Protein AF-A0A8H6YYX6-F1 (afdb_monomer_lite)

Organism: NCBI:txid2733690

pLDDT: mean 78.99, std 16.33, range [34.44, 96.62]

Radius of gyration: 26.63 Å; chains: 1; bounding box: 61×53×88 Å

InterPro domains:
  IPR014851 BCS1, N-terminal [PF08740] (13-145)
  IPR014851 BCS1, N-terminal [PF08740] (163-304)

Secondary structure (DSSP, 8-state):
-PPP----SS-TT-EEEEEEBTBHHHHHHHHHHHHTTTTTT-S-EEEEEE-GGGS--------S----PPEEEEEES-TTSPEEEEETTEEEEEEE-------S-------------EEEEEESSS-THHHHHHHHHHHHHHHHS-PPPP--S-GGG-TT---EEEEEETTSHHHHHHHHHHTSTTTSTT-S-EEEEEEEE---TTS--EEEEEEEEPTT--EEEEEE-TTT--EEEEEEEEEPPEEPTTS-EE--EEEEEES-S-HHHHHHHHHHHHHHHHHTS---EEEEEEPTTSSEEEEEEE-

Foldseek 3Di:
DDDDDDDDPPDLQKDKDKAFPLDVLQVLLVVVCVVVVLLVPFPAWDWDFDFPVPDDDDPDPDDDDDDRGGDTDTGGRDLPDWRWDDDPRWIKTKGWAPLDPPPPDDPPPDPPDRRGTMIMMMIRGNDPVVVVVSSVVSVVCVQPDPDDDDPDPDPPPRPPLFKDKDKDWPVDPLVVLLQLVCQPCQFQVPWPDWDWDWDFDPPDDPDPTDIDIGTGHDAQDWGWGWDQQPVPRGTWIKIWHWHFADQDPVRDRHGIMIMIITSGPDVSSVVSSSVVSVVSVVVPDDDWDWDFDADPVRDRDDTDIDD

Structure (mmCIF, N/CA/C/O backbone):
data_AF-A0A8H6YYX6-F1
#
_entry.id   AF-A0A8H6YYX6-F1
#
loop_
_atom_site.group_PDB
_atom_site.id
_atom_site.type_symbol
_atom_site.label_atom_id
_atom_site.label_alt_id
_atom_site.label_comp_id
_atom_site.label_asym_id
_atom_site.label_entity_id
_atom_site.label_seq_id
_atom_site.pdbx_PDB_ins_code
_atom_site.Cartn_x
_atom_site.Cartn_y
_atom_site.Cartn_z
_atom_site.occupancy
_atom_site.B_iso_or_equiv
_atom_site.auth_seq_id
_atom_site.auth_comp_id
_atom_site.auth_asym_id
_atom_site.auth_atom_id
_atom_site.pdbx_PDB_model_num
ATOM 1 N N . MET A 1 1 ? -3.756 -14.291 12.996 1.00 34.44 1 MET A N 1
ATOM 2 C CA . MET A 1 1 ? -2.823 -14.182 14.134 1.00 34.44 1 MET A CA 1
ATOM 3 C C . MET A 1 1 ? -3.621 -13.554 15.270 1.00 34.44 1 MET A C 1
ATOM 5 O O . MET A 1 1 ? -4.206 -12.503 15.055 1.00 34.44 1 MET A O 1
ATOM 9 N N . PHE A 1 2 ? -3.843 -14.286 16.363 1.00 40.69 2 PHE A N 1
ATOM 10 C CA . PHE A 1 2 ? -4.841 -13.956 17.390 1.00 40.69 2 PHE A CA 1
ATOM 11 C C . PHE A 1 2 ? -4.186 -13.190 18.549 1.00 40.69 2 PHE A C 1
ATOM 13 O O . PHE A 1 2 ? -3.174 -13.648 19.069 1.00 40.69 2 PHE A O 1
ATOM 20 N N . GLY A 1 3 ? -4.757 -12.042 18.932 1.00 39.47 3 GLY A N 1
ATOM 21 C CA . GLY A 1 3 ? -4.282 -11.209 20.043 1.00 39.47 3 GLY A CA 1
ATOM 22 C C . GLY A 1 3 ? -4.327 -11.917 21.403 1.00 39.47 3 GLY A C 1
ATOM 23 O O . GLY A 1 3 ? -5.111 -12.844 21.610 1.00 39.47 3 GLY A O 1
ATOM 24 N N . CYS A 1 4 ? -3.459 -11.474 22.313 1.00 43.09 4 CYS A N 1
ATOM 25 C CA . CYS A 1 4 ? -3.392 -11.904 23.709 1.00 43.09 4 CYS A CA 1
ATOM 26 C C . CYS A 1 4 ? -4.520 -11.225 24.509 1.00 43.09 4 CYS A C 1
ATOM 28 O O . CYS A 1 4 ? -4.643 -10.004 24.461 1.00 43.09 4 CYS A O 1
ATOM 30 N N . TRP A 1 5 ? -5.356 -11.992 25.219 1.00 53.12 5 TRP A N 1
ATOM 31 C CA . TRP A 1 5 ? -6.499 -11.458 25.977 1.00 53.12 5 TRP A CA 1
ATOM 32 C C . TRP A 1 5 ? -6.209 -11.531 27.479 1.00 53.12 5 TRP A C 1
ATOM 34 O O . TRP A 1 5 ? -6.028 -12.620 28.021 1.00 53.12 5 TRP A O 1
ATOM 44 N N . THR A 1 6 ? -6.180 -10.386 28.162 1.00 49.16 6 THR A N 1
ATOM 45 C CA . THR A 1 6 ? -6.054 -10.309 29.624 1.00 49.16 6 THR A CA 1
ATOM 46 C C . THR A 1 6 ? -7.442 -10.277 30.268 1.00 49.16 6 THR A C 1
ATOM 48 O O . THR A 1 6 ? -8.255 -9.384 30.027 1.00 49.16 6 THR A O 1
ATOM 51 N N . GLN A 1 7 ? -7.742 -11.287 31.084 1.00 44.06 7 GLN A N 1
ATOM 52 C CA . GLN A 1 7 ? -9.026 -11.437 31.766 1.00 44.06 7 GLN A CA 1
ATOM 53 C C . GLN A 1 7 ? -8.939 -10.802 33.163 1.00 44.06 7 GLN A C 1
ATOM 55 O O . GLN A 1 7 ? -8.570 -11.464 34.124 1.00 44.06 7 GLN A O 1
ATOM 60 N N . ASN A 1 8 ? -9.241 -9.503 33.268 1.00 50.97 8 ASN A N 1
ATOM 61 C CA . ASN A 1 8 ? -9.440 -8.827 34.557 1.00 50.97 8 ASN A CA 1
ATOM 62 C C . ASN A 1 8 ? -10.929 -8.853 34.945 1.00 50.97 8 ASN A C 1
ATOM 64 O O . ASN A 1 8 ? -11.807 -8.510 34.151 1.00 50.97 8 ASN A O 1
ATOM 68 N N . ASP A 1 9 ? -11.191 -9.252 36.184 1.00 58.28 9 ASP A N 1
ATOM 69 C CA . ASP A 1 9 ? -12.434 -9.848 36.689 1.00 58.28 9 ASP A CA 1
ATOM 70 C C . ASP A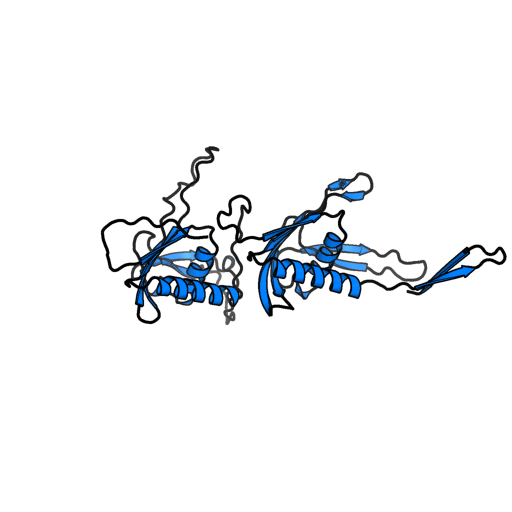 1 9 ? -13.590 -8.857 36.994 1.00 58.28 9 ASP A C 1
ATOM 72 O O . ASP A 1 9 ? -14.247 -8.957 38.027 1.00 58.28 9 ASP A O 1
ATOM 76 N N . GLN A 1 10 ? -13.857 -7.852 36.140 1.00 53.78 10 GLN A N 1
ATOM 77 C CA . GLN A 1 10 ? -14.859 -6.802 36.455 1.00 53.78 10 GLN A CA 1
ATOM 78 C C . GLN A 1 10 ? -15.930 -6.446 35.405 1.00 53.78 10 GLN A C 1
ATOM 80 O O . GLN A 1 10 ? -16.671 -5.487 35.607 1.00 53.78 10 GLN A O 1
ATOM 85 N N . SER A 1 11 ? -16.156 -7.234 34.350 1.00 55.97 11 SER A N 1
ATOM 86 C CA . SER A 1 11 ? -17.436 -7.135 33.617 1.00 55.97 11 SER A CA 1
ATOM 87 C C . SER A 1 11 ? -17.728 -8.367 32.761 1.00 55.97 11 SER A C 1
ATOM 89 O O . SER A 1 11 ? -17.356 -8.441 31.595 1.00 55.97 11 SER A O 1
ATOM 91 N N . SER A 1 12 ? -18.497 -9.320 33.297 1.00 69.31 12 SER A N 1
ATOM 92 C CA . SER A 1 12 ? -18.932 -10.554 32.606 1.00 69.31 12 SER A CA 1
ATOM 93 C C . SER A 1 12 ? -19.812 -10.344 31.352 1.00 69.31 12 SER A C 1
ATOM 95 O O . SER A 1 12 ? -20.313 -11.304 30.763 1.00 69.31 12 SER A O 1
ATOM 97 N N . TRP A 1 13 ? -20.006 -9.093 30.925 1.00 85.00 13 TRP A N 1
ATOM 98 C CA . TRP A 1 13 ? -20.872 -8.676 29.818 1.00 85.00 13 TRP A CA 1
ATOM 99 C C . TRP A 1 13 ? -20.176 -7.759 28.809 1.00 85.00 13 TRP A C 1
ATOM 101 O O . TRP A 1 13 ? -20.849 -7.168 27.965 1.00 85.00 13 TRP A O 1
ATOM 111 N N . GLN A 1 14 ? -18.856 -7.606 28.909 1.00 91.12 14 GLN A N 1
ATOM 112 C CA . GLN A 1 14 ? -18.088 -6.738 28.028 1.00 91.12 14 GLN A CA 1
ATOM 113 C C . GLN A 1 14 ? -16.997 -7.535 27.325 1.00 91.12 14 GLN A C 1
ATOM 115 O O . GLN A 1 14 ? -16.187 -8.197 27.971 1.00 91.12 14 GLN A O 1
ATOM 120 N N . VAL A 1 15 ? -16.937 -7.424 26.000 1.00 90.75 15 VAL A N 1
ATOM 121 C CA . VAL A 1 15 ? -15.793 -7.910 25.223 1.00 90.75 15 VAL A CA 1
ATOM 122 C C . VAL A 1 15 ? -14.911 -6.713 24.897 1.00 90.75 15 VAL A C 1
ATOM 124 O O . VAL A 1 15 ? -15.400 -5.708 24.379 1.00 90.75 15 VAL A O 1
ATOM 127 N N . LYS A 1 16 ? -13.623 -6.803 25.227 1.00 93.12 16 LYS A N 1
ATOM 128 C CA . LYS A 1 16 ? -12.626 -5.759 24.963 1.00 93.12 16 LYS A CA 1
ATOM 129 C C . LYS A 1 16 ? -11.651 -6.250 23.910 1.00 93.12 16 LYS A C 1
ATOM 131 O O . LYS A 1 16 ? -11.194 -7.374 24.049 1.00 93.12 16 LYS A O 1
ATOM 136 N N . ALA A 1 17 ? -11.318 -5.421 22.929 1.00 92.44 17 ALA A N 1
ATOM 137 C CA . ALA A 1 17 ? -10.252 -5.635 21.959 1.00 92.44 17 ALA A CA 1
ATOM 138 C C . ALA A 1 17 ? -9.258 -4.479 22.018 1.00 92.44 17 ALA A C 1
ATOM 140 O O . ALA A 1 17 ? -9.652 -3.317 22.105 1.00 92.44 17 ALA A O 1
ATOM 141 N N . GLU A 1 18 ? -7.976 -4.811 21.963 1.00 92.94 18 GLU A N 1
ATOM 142 C CA . GLU A 1 18 ? -6.883 -3.852 21.922 1.00 92.94 18 GLU A CA 1
ATOM 143 C C . GLU A 1 18 ? -6.244 -3.880 20.534 1.00 92.94 18 GLU A C 1
ATOM 145 O O . GLU A 1 18 ? -5.903 -4.943 20.015 1.00 92.94 18 GLU A O 1
ATOM 150 N N . PHE A 1 19 ? -6.108 -2.705 19.929 1.00 91.06 19 PHE A N 1
ATOM 151 C CA . PHE A 1 19 ? -5.461 -2.508 18.643 1.00 91.06 19 PHE A CA 1
ATOM 152 C C . PHE A 1 19 ? -4.196 -1.682 18.881 1.00 91.06 19 PHE A C 1
ATOM 154 O O . PHE A 1 19 ? -4.300 -0.478 19.131 1.00 91.06 19 PHE A O 1
ATOM 161 N N . PRO A 1 20 ? -3.002 -2.285 18.853 1.00 86.69 20 PRO A N 1
ATOM 162 C CA . PRO A 1 20 ? -1.770 -1.538 19.050 1.00 86.69 20 PRO A CA 1
ATOM 163 C C . PRO A 1 20 ? -1.542 -0.558 17.890 1.00 86.69 20 PRO A C 1
ATOM 165 O O . PRO A 1 20 ? -1.790 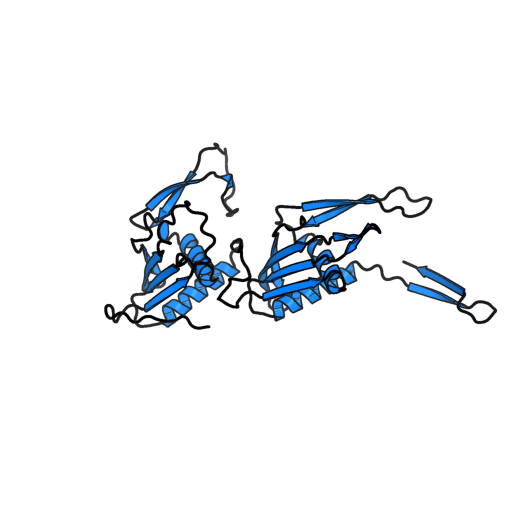-0.876 16.723 1.00 86.69 20 PRO A O 1
ATOM 168 N N . MET A 1 21 ? -1.062 0.654 18.188 1.00 82.00 21 MET A N 1
ATOM 169 C CA . MET A 1 21 ? -0.658 1.598 17.143 1.00 82.00 21 MET A CA 1
ATOM 170 C C . MET A 1 21 ? 0.487 1.006 16.323 1.00 82.00 21 MET A C 1
ATOM 172 O O . MET A 1 21 ? 1.536 0.665 16.858 1.00 82.00 21 MET A O 1
ATOM 176 N N . GLY A 1 22 ? 0.269 0.920 15.012 1.00 73.56 22 GLY A N 1
ATOM 177 C CA . GLY A 1 22 ? 1.179 0.270 14.068 1.00 73.56 22 GLY A CA 1
ATOM 178 C C . GLY A 1 22 ? 0.546 -0.933 13.372 1.00 73.56 22 GLY A C 1
ATOM 179 O O . GLY A 1 22 ? 0.974 -1.261 12.273 1.00 73.56 22 GLY A O 1
ATOM 180 N N . ASP A 1 23 ? -0.499 -1.527 13.957 1.00 80.88 23 ASP A N 1
ATOM 181 C CA . ASP A 1 23 ? -1.315 -2.555 13.304 1.00 80.88 23 ASP A CA 1
ATOM 182 C C . ASP A 1 23 ? -2.288 -1.922 12.289 1.00 80.88 23 ASP A C 1
ATOM 184 O O . ASP A 1 23 ? -2.869 -0.862 12.541 1.00 80.88 23 ASP A O 1
ATOM 188 N N . PHE A 1 24 ? -2.536 -2.588 11.160 1.00 83.25 24 PHE A N 1
ATOM 189 C CA . PHE A 1 24 ? -3.556 -2.170 10.194 1.00 83.25 24 PHE A CA 1
ATOM 190 C C . PHE A 1 24 ? -4.949 -2.093 10.793 1.00 83.25 24 PHE A C 1
ATOM 192 O O . PHE A 1 24 ? -5.717 -1.203 10.430 1.00 83.25 24 PHE A O 1
ATOM 199 N N . ALA A 1 25 ? -5.278 -2.983 11.729 1.00 88.44 25 ALA A N 1
ATOM 200 C CA . ALA A 1 25 ? -6.577 -2.948 12.384 1.00 88.44 25 ALA A CA 1
ATOM 201 C C . ALA A 1 25 ? -6.790 -1.628 13.146 1.00 88.44 25 ALA A C 1
ATOM 203 O O . ALA A 1 25 ? -7.899 -1.092 13.139 1.00 88.44 25 ALA A O 1
ATOM 204 N N . TYR A 1 26 ? -5.729 -1.048 13.723 1.00 90.38 26 TYR A N 1
ATOM 205 C CA . TYR A 1 26 ? -5.791 0.281 14.335 1.00 90.38 26 TYR A CA 1
ATOM 206 C C . TYR A 1 26 ? -6.156 1.349 13.293 1.00 90.38 26 TYR A C 1
ATOM 208 O O . TYR A 1 26 ? -7.017 2.191 13.547 1.00 90.38 26 TYR A O 1
ATOM 216 N N . ASP A 1 27 ? -5.552 1.305 12.104 1.00 86.31 27 ASP A N 1
ATOM 217 C CA . ASP A 1 27 ? -5.813 2.262 11.021 1.00 86.31 27 ASP A CA 1
ATOM 218 C C . ASP A 1 27 ? -7.237 2.145 10.477 1.00 86.31 27 ASP A C 1
ATOM 220 O O . ASP A 1 27 ? -7.921 3.162 10.332 1.00 86.31 27 ASP A O 1
ATOM 224 N N . TRP A 1 28 ? -7.702 0.918 10.231 1.00 91.75 28 TRP A N 1
ATOM 225 C CA . TRP A 1 28 ? -9.059 0.649 9.755 1.00 91.75 28 TRP A CA 1
ATOM 226 C C . TRP A 1 28 ? -10.093 1.190 10.736 1.00 91.75 28 TRP A C 1
ATOM 228 O O . TRP A 1 28 ? -10.990 1.937 10.347 1.00 91.75 28 TRP A O 1
ATOM 238 N N . VAL A 1 29 ? -9.936 0.856 12.020 1.00 93.19 29 VAL A N 1
ATOM 239 C CA . VAL A 1 29 ? -10.874 1.259 13.068 1.00 93.19 29 VAL A CA 1
ATOM 240 C C . VAL A 1 29 ? -10.858 2.774 13.258 1.00 93.19 29 VAL A C 1
ATOM 242 O O . VAL A 1 29 ? -11.924 3.384 13.271 1.00 93.19 29 VAL A O 1
ATOM 245 N N . VAL A 1 30 ? -9.686 3.413 13.349 1.00 90.38 30 VAL A N 1
ATOM 246 C CA . VAL A 1 30 ? -9.598 4.877 13.493 1.00 90.38 30 VAL A CA 1
ATOM 247 C C . VAL A 1 30 ? -10.280 5.585 12.326 1.00 90.38 30 VAL A C 1
ATOM 249 O O . VAL A 1 30 ? -11.097 6.476 12.557 1.00 90.38 30 VAL A O 1
ATOM 252 N N . HIS A 1 31 ? -10.002 5.162 11.092 1.00 89.19 31 HIS A N 1
ATOM 253 C CA . HIS A 1 31 ? -10.583 5.789 9.910 1.00 89.19 31 HIS A CA 1
ATOM 254 C C . HIS A 1 31 ? -12.104 5.592 9.829 1.00 89.19 31 HIS A C 1
ATOM 256 O O . HIS A 1 31 ? -12.845 6.517 9.488 1.00 89.19 31 HIS A O 1
ATOM 262 N N . TYR A 1 32 ? -12.585 4.406 10.205 1.00 93.62 32 TYR A N 1
ATOM 263 C CA . TYR A 1 32 ? -14.012 4.118 10.299 1.00 93.62 32 TYR A CA 1
ATOM 264 C C . TYR A 1 32 ? -14.700 5.015 11.341 1.00 93.62 32 TYR A C 1
ATOM 266 O O . TYR A 1 32 ? -15.719 5.636 11.056 1.00 93.62 32 TYR A O 1
ATOM 274 N N . LEU A 1 33 ? -14.113 5.178 12.527 1.00 91.75 33 LEU A N 1
ATOM 275 C CA . LEU A 1 33 ? -14.667 6.030 13.588 1.00 91.75 33 LEU A CA 1
ATOM 276 C C . LEU A 1 33 ? -14.673 7.518 13.228 1.00 91.75 33 LEU A C 1
ATOM 278 O O . LEU A 1 33 ? -15.600 8.238 13.601 1.00 91.75 33 LEU A O 1
ATOM 282 N N . GLU A 1 34 ? -13.649 7.983 12.508 1.00 88.12 34 GLU A N 1
ATOM 283 C CA . GLU A 1 34 ? -13.600 9.341 11.958 1.00 88.12 34 GLU A CA 1
ATOM 284 C C . GLU A 1 34 ? -14.742 9.578 10.967 1.00 88.12 34 GLU A C 1
ATOM 286 O O . GLU A 1 34 ? -15.404 10.616 11.032 1.00 88.12 34 GLU A O 1
ATOM 291 N N . HIS A 1 35 ? -15.020 8.605 10.094 1.00 89.62 35 HIS A N 1
ATOM 292 C CA . HIS A 1 35 ? -16.135 8.683 9.153 1.00 89.62 35 HIS A CA 1
ATOM 293 C C . HIS A 1 35 ? -17.492 8.757 9.864 1.00 89.62 35 HIS A C 1
ATOM 295 O O . HIS A 1 35 ? -18.311 9.614 9.532 1.00 89.62 35 HIS A O 1
ATOM 301 N N . TYR A 1 36 ? -17.695 7.926 10.890 1.00 88.62 36 TYR A N 1
ATOM 302 C CA . TYR A 1 36 ? -18.897 7.953 11.730 1.00 88.62 36 TYR A CA 1
ATOM 303 C C . TYR A 1 36 ? -18.951 9.149 12.684 1.00 88.62 36 TYR A C 1
ATOM 305 O O . TYR A 1 36 ? -19.917 9.282 13.430 1.00 88.62 36 TYR A O 1
ATOM 313 N N . ARG A 1 37 ? -17.939 10.029 12.668 1.00 87.00 37 ARG A N 1
ATOM 314 C CA . ARG A 1 37 ? -17.855 11.214 13.531 1.00 87.00 37 ARG A CA 1
ATOM 315 C C . ARG A 1 37 ? -18.044 10.879 15.012 1.00 87.00 37 ARG A C 1
ATOM 317 O O . ARG A 1 37 ? -18.525 11.714 15.771 1.00 87.00 37 ARG A O 1
ATOM 324 N N . VAL A 1 38 ? -17.603 9.694 15.440 1.00 86.06 38 VAL A N 1
ATOM 325 C CA . VAL A 1 38 ? -17.747 9.223 16.831 1.00 86.06 38 VAL A CA 1
ATOM 326 C C . VAL A 1 38 ? -17.115 10.207 17.819 1.00 86.06 38 VAL A C 1
ATOM 328 O O . VAL A 1 38 ? -17.613 10.420 18.920 1.00 86.06 38 VAL A O 1
ATOM 331 N N . TRP A 1 39 ? -16.041 10.873 17.398 1.00 80.25 39 TRP A N 1
ATOM 332 C CA . TRP A 1 39 ? -15.364 11.891 18.196 1.00 80.25 39 TRP A CA 1
ATOM 333 C C . TRP A 1 39 ? -16.168 13.189 18.339 1.00 80.25 39 TRP A C 1
ATOM 335 O O . TRP A 1 39 ? -16.030 13.870 19.352 1.00 80.25 39 TRP A O 1
ATOM 345 N N . ASN A 1 40 ? -17.037 13.518 17.381 1.00 76.88 40 ASN A N 1
ATOM 346 C CA . ASN A 1 40 ? -17.844 14.740 17.423 1.00 76.88 40 ASN A CA 1
ATOM 347 C C . ASN A 1 40 ? -18.987 14.641 18.438 1.00 76.88 40 ASN A C 1
ATOM 349 O O . ASN A 1 40 ? -19.419 15.659 18.965 1.00 76.88 40 ASN A O 1
ATOM 353 N N . GLU A 1 41 ? -19.469 13.428 18.714 1.00 71.19 41 GLU A N 1
ATOM 354 C CA . GLU A 1 41 ? -20.499 13.176 19.729 1.00 71.19 41 GLU A CA 1
ATOM 355 C C . GLU A 1 41 ? -19.904 12.998 21.136 1.00 71.19 41 GLU A C 1
ATOM 357 O O . GLU A 1 41 ? -20.633 12.854 22.122 1.00 71.19 41 GLU A O 1
ATOM 362 N N . SER A 1 42 ? -18.572 13.033 21.261 1.00 72.06 42 SER A N 1
ATOM 363 C CA . SER A 1 42 ? -17.920 12.955 22.562 1.00 72.06 42 SER A CA 1
ATOM 364 C C . SER A 1 42 ? -18.213 14.217 23.382 1.00 72.06 42 SER A C 1
ATOM 366 O O . SER A 1 42 ? -18.066 15.348 22.922 1.00 72.06 42 SER A O 1
ATOM 368 N N . ARG A 1 43 ? -18.613 14.033 24.647 1.00 75.12 43 ARG A N 1
ATOM 369 C CA . ARG A 1 43 ? -18.894 15.150 25.573 1.00 75.12 43 ARG A CA 1
ATOM 370 C C . ARG A 1 43 ? -17.646 15.947 25.958 1.00 75.12 43 ARG A C 1
ATOM 372 O O . ARG A 1 43 ? -17.753 16.980 26.609 1.00 75.12 43 ARG A O 1
ATOM 379 N N . SER A 1 44 ? -16.469 15.452 25.590 1.00 75.31 44 SER A N 1
ATOM 380 C CA . SER A 1 44 ? -15.179 16.035 25.916 1.00 75.31 44 SER A CA 1
ATOM 381 C C . SER A 1 44 ? -14.331 16.124 24.648 1.00 75.31 44 SER A C 1
ATOM 383 O O . SER A 1 44 ? -13.814 15.111 24.174 1.00 75.31 44 SER A O 1
ATOM 385 N N . PHE A 1 45 ? -14.137 17.338 24.135 1.00 74.75 45 PHE A N 1
ATOM 386 C CA . PHE A 1 45 ? -13.276 17.617 22.986 1.00 74.75 45 PHE A CA 1
ATOM 387 C C . PHE A 1 45 ? -12.129 18.575 23.349 1.00 74.75 45 PHE A C 1
ATOM 389 O O . PHE A 1 45 ? -12.282 19.483 24.165 1.00 74.75 45 PHE A O 1
ATOM 396 N N . LYS A 1 46 ? -10.963 18.365 22.738 1.00 77.19 46 LYS A N 1
ATOM 397 C CA . LYS A 1 46 ? -9.838 19.296 22.705 1.00 77.19 46 LYS A CA 1
ATOM 398 C C . LYS A 1 46 ? -9.900 20.002 21.363 1.00 77.19 46 LYS A C 1
ATOM 400 O O . LYS A 1 46 ? -9.884 19.361 20.317 1.00 77.19 46 LYS A O 1
ATOM 405 N N . VAL A 1 47 ? -9.955 21.325 21.390 1.00 72.94 47 VAL A N 1
ATOM 406 C CA . VAL A 1 47 ? -9.867 22.122 20.168 1.00 72.94 47 VAL A CA 1
ATOM 407 C C . VAL A 1 47 ? -8.390 22.295 19.827 1.00 72.94 47 VAL A C 1
ATOM 409 O O . VAL A 1 47 ? -7.629 22.843 20.624 1.00 72.94 47 VAL A O 1
ATOM 412 N N . VAL A 1 48 ? -7.974 21.799 18.663 1.00 77.56 48 VAL A N 1
ATOM 413 C CA . VAL A 1 48 ? -6.624 21.979 18.119 1.00 77.56 48 VAL A CA 1
ATOM 414 C C . VAL A 1 48 ? -6.727 22.793 16.837 1.00 77.56 48 VAL A C 1
ATOM 416 O O . VAL A 1 48 ? -7.454 22.437 15.916 1.00 77.56 48 VAL A O 1
ATOM 419 N N . ALA A 1 49 ? -5.990 23.893 16.763 1.00 69.38 49 ALA A N 1
ATOM 420 C CA . ALA A 1 49 ? -5.833 24.658 15.536 1.00 69.38 49 ALA A CA 1
ATOM 421 C C . ALA A 1 49 ? -4.803 23.949 14.638 1.00 69.38 49 ALA A C 1
ATOM 423 O O . ALA A 1 49 ? -3.662 23.758 15.060 1.00 69.38 49 ALA A O 1
ATOM 424 N N . ARG A 1 50 ? -5.184 23.534 13.419 1.00 65.94 50 ARG A N 1
ATOM 425 C CA . ARG A 1 50 ? -4.223 23.040 12.412 1.00 65.94 50 ARG A CA 1
ATOM 426 C C . ARG A 1 50 ? -4.230 23.936 11.179 1.00 65.94 50 ARG A C 1
ATOM 428 O O . ARG A 1 50 ? -5.288 24.386 10.737 1.00 65.94 50 ARG A O 1
ATOM 435 N N . ASN A 1 51 ? -3.048 24.135 10.600 1.00 59.31 51 ASN A N 1
ATOM 436 C CA . ASN A 1 51 ? -2.902 24.820 9.318 1.00 59.31 51 ASN A CA 1
ATOM 437 C C . ASN A 1 51 ? -3.594 24.006 8.219 1.00 59.31 51 ASN A C 1
ATOM 439 O O . ASN A 1 51 ? -3.445 22.780 8.151 1.00 59.31 51 ASN A O 1
ATOM 443 N N . ALA A 1 52 ? -4.350 24.690 7.358 1.00 55.47 52 ALA A N 1
ATOM 444 C CA . ALA A 1 52 ? -5.172 24.071 6.318 1.00 55.47 52 ALA A CA 1
ATOM 445 C C . ALA A 1 52 ? -4.360 23.210 5.325 1.00 55.47 52 ALA A C 1
ATOM 447 O O . ALA A 1 52 ? -4.906 22.278 4.736 1.00 55.47 52 ALA A O 1
ATOM 448 N N . GLU A 1 53 ? -3.059 23.476 5.185 1.00 53.50 53 GLU A N 1
ATOM 449 C CA . GLU A 1 53 ? -2.143 22.777 4.274 1.00 53.50 53 GLU A CA 1
ATOM 450 C C . GLU A 1 53 ? -1.748 21.362 4.732 1.00 53.50 53 GLU A C 1
ATOM 452 O O . GLU A 1 53 ? -1.349 20.538 3.917 1.00 53.50 53 GLU A O 1
ATOM 457 N N . SER A 1 54 ? -1.896 21.031 6.021 1.00 49.59 54 SER A N 1
ATOM 458 C CA . SER A 1 54 ? -1.480 19.726 6.569 1.00 49.59 54 SER A CA 1
ATOM 459 C C . SER A 1 54 ? -2.566 18.641 6.469 1.00 49.59 54 SER A C 1
ATOM 461 O O . SER A 1 54 ? -2.371 17.497 6.890 1.00 49.59 54 SER A O 1
ATOM 463 N N . ARG A 1 55 ? -3.744 18.964 5.921 1.00 50.06 55 ARG A N 1
ATOM 464 C CA . ARG A 1 55 ? -4.843 17.999 5.825 1.00 50.06 55 ARG A CA 1
ATOM 465 C C . ARG A 1 55 ? -4.615 17.055 4.631 1.00 50.06 55 ARG A C 1
ATOM 467 O O . ARG A 1 55 ? -4.407 17.544 3.522 1.00 50.06 55 ARG A O 1
ATOM 474 N N . PRO A 1 56 ? -4.708 15.719 4.798 1.00 46.88 56 PRO A N 1
ATOM 475 C CA . PRO A 1 56 ? -4.808 14.827 3.648 1.00 46.88 56 PRO A CA 1
ATOM 476 C C . PRO A 1 56 ? -6.031 15.243 2.813 1.00 46.88 56 PRO A C 1
ATOM 478 O O . PRO A 1 56 ? -7.039 15.650 3.404 1.00 46.88 56 PRO A O 1
ATOM 481 N N . PRO A 1 57 ? -5.966 15.182 1.471 1.00 46.06 57 PRO A N 1
ATOM 482 C CA . PRO A 1 57 ? -7.016 15.688 0.595 1.00 46.06 57 PRO A CA 1
ATOM 483 C C . PRO A 1 57 ? -8.296 14.857 0.760 1.00 46.06 57 PRO A C 1
ATOM 485 O O . PRO A 1 57 ? -8.545 13.900 0.037 1.00 46.06 57 PRO A O 1
ATOM 488 N N . GLN A 1 58 ? -9.124 15.205 1.745 1.00 49.16 58 GLN A N 1
ATOM 489 C CA . GLN A 1 58 ? -10.507 14.759 1.813 1.00 49.16 58 GLN A CA 1
ATOM 490 C C . GLN A 1 58 ? -11.302 15.606 0.826 1.00 49.16 58 GLN A C 1
ATOM 492 O O . GLN A 1 58 ? -11.279 16.835 0.879 1.00 49.16 58 GLN A O 1
ATOM 497 N N . SER A 1 59 ? -11.985 14.922 -0.083 1.00 41.25 59 SER A N 1
ATOM 498 C CA . SER A 1 59 ? -12.820 15.431 -1.166 1.00 41.25 59 SER A CA 1
ATOM 499 C C . SER A 1 59 ? -13.971 16.322 -0.677 1.00 41.25 59 SER A C 1
ATOM 501 O O . SER A 1 59 ? -15.133 15.923 -0.676 1.00 41.25 59 SER A O 1
ATOM 503 N N . LEU A 1 60 ? -13.663 17.550 -0.271 1.00 47.19 60 LEU A N 1
ATOM 504 C CA . LEU A 1 60 ? -14.631 18.627 -0.113 1.00 47.19 60 LEU A CA 1
ATOM 505 C C . LEU A 1 60 ? -14.285 19.705 -1.136 1.00 47.19 60 LEU A C 1
ATOM 507 O O . LEU A 1 60 ? -13.203 20.290 -1.108 1.00 47.19 60 LEU A O 1
ATOM 511 N N . LYS A 1 61 ? -15.207 19.917 -2.082 1.00 47.28 61 LYS A N 1
ATOM 512 C CA . LYS A 1 61 ? -15.135 20.979 -3.089 1.00 47.28 61 LYS A CA 1
ATOM 513 C C . LYS A 1 61 ? -14.868 22.306 -2.372 1.00 47.28 61 LYS A C 1
ATOM 515 O O . LYS A 1 61 ? -15.718 22.766 -1.613 1.00 47.28 61 LYS A O 1
ATOM 520 N N . LYS A 1 62 ? -13.697 22.907 -2.610 1.00 45.28 62 LYS A N 1
ATOM 521 C CA . LYS A 1 62 ? -13.387 24.280 -2.193 1.00 45.28 62 LYS A CA 1
ATOM 522 C C . LYS A 1 62 ? -14.370 25.218 -2.897 1.00 45.28 62 LYS A C 1
ATOM 524 O O . LYS A 1 62 ? -14.195 25.527 -4.071 1.00 45.28 62 LYS A O 1
ATOM 529 N N . VAL A 1 63 ? -15.413 25.641 -2.192 1.00 45.00 63 VAL A N 1
ATOM 530 C CA . VAL A 1 63 ? -16.282 26.744 -2.606 1.00 45.00 63 VAL A CA 1
ATOM 531 C C . VAL A 1 63 ? -15.851 27.969 -1.804 1.00 45.00 63 VAL A C 1
ATOM 533 O O . VAL A 1 63 ? -16.114 28.031 -0.612 1.00 45.00 63 VAL A O 1
ATOM 536 N N . GLY A 1 64 ? -15.178 28.907 -2.477 1.00 48.12 64 GLY A N 1
ATOM 537 C CA . GLY A 1 64 ? -15.054 30.315 -2.076 1.00 48.12 64 GLY A CA 1
ATOM 538 C C . GLY A 1 64 ? -14.058 30.662 -0.959 1.00 48.12 64 GLY A C 1
ATOM 539 O O . GLY A 1 64 ? -14.256 30.297 0.190 1.00 48.12 64 GLY A O 1
ATOM 540 N N . GLY A 1 65 ? -13.037 31.457 -1.307 1.00 53.62 65 GLY A N 1
ATOM 541 C CA . GLY A 1 65 ? -12.331 32.381 -0.402 1.00 53.62 65 GLY A CA 1
ATOM 542 C C . GLY A 1 65 ? -11.561 31.759 0.766 1.00 53.62 65 GLY A C 1
ATOM 543 O O . GLY A 1 65 ? -12.010 31.828 1.904 1.00 53.62 65 GLY A O 1
ATOM 544 N N . ALA A 1 66 ? -10.375 31.200 0.505 1.00 49.06 66 ALA A N 1
ATOM 545 C CA . ALA A 1 66 ? -9.473 30.745 1.562 1.00 49.06 66 ALA A CA 1
ATOM 546 C C . ALA A 1 66 ? -8.868 31.949 2.303 1.00 49.06 66 ALA A C 1
ATOM 548 O O . ALA A 1 66 ? -7.904 32.553 1.840 1.00 49.06 66 ALA A O 1
ATOM 549 N N . THR A 1 67 ? -9.445 32.305 3.447 1.00 55.44 67 THR A N 1
ATOM 550 C CA . THR A 1 67 ? -8.723 33.043 4.481 1.00 55.44 67 THR A CA 1
ATOM 551 C C . THR A 1 67 ? -7.754 32.074 5.157 1.00 55.44 67 THR A C 1
ATOM 553 O O . THR A 1 67 ? -8.129 30.957 5.512 1.00 55.44 67 THR A O 1
ATOM 556 N N . ASP A 1 68 ? -6.494 32.482 5.294 1.00 60.19 68 ASP A N 1
ATOM 557 C CA . ASP A 1 68 ? -5.363 31.677 5.786 1.00 60.19 68 ASP A CA 1
ATOM 558 C C . ASP A 1 68 ? -5.406 31.461 7.314 1.00 60.19 68 ASP A C 1
ATOM 560 O O . ASP A 1 68 ? -4.405 31.492 8.027 1.00 60.19 68 ASP A O 1
ATOM 564 N N . HIS A 1 69 ? -6.614 31.330 7.860 1.00 64.75 69 HIS A N 1
ATOM 565 C CA . HIS A 1 69 ? -6.833 31.163 9.284 1.00 64.75 69 HIS A CA 1
ATOM 566 C C . HIS A 1 69 ? -6.845 29.674 9.634 1.00 64.75 69 HIS A C 1
ATOM 568 O O . HIS A 1 69 ? -7.487 28.876 8.941 1.00 64.75 69 HIS A O 1
ATOM 574 N N . PRO A 1 70 ? -6.162 29.271 10.719 1.00 66.50 70 PRO A N 1
ATOM 575 C CA . PRO A 1 70 ? -6.192 27.891 11.164 1.00 66.50 70 PRO A CA 1
ATOM 576 C C . PRO A 1 70 ? -7.630 27.494 11.510 1.00 66.50 70 PRO A C 1
ATOM 578 O O . PRO A 1 70 ? -8.327 28.178 12.261 1.00 66.50 70 PRO A O 1
ATOM 581 N N . ILE A 1 71 ? -8.079 26.374 10.949 1.00 68.50 71 ILE A N 1
ATOM 582 C CA . ILE A 1 71 ? -9.428 25.862 11.187 1.00 68.50 71 ILE A CA 1
ATOM 583 C C . ILE A 1 71 ? -9.398 25.099 12.519 1.00 68.50 71 ILE A C 1
ATOM 585 O O . ILE A 1 71 ? -8.530 24.235 12.695 1.00 68.50 71 ILE A O 1
ATOM 589 N N . PRO A 1 72 ? -10.315 25.378 13.463 1.00 67.06 72 PRO A N 1
ATOM 590 C CA . PRO A 1 72 ? -10.414 24.597 14.686 1.00 67.06 72 PRO A CA 1
ATOM 591 C C . PRO A 1 72 ? -10.820 23.159 14.345 1.00 67.06 72 PRO A C 1
ATOM 593 O O . PRO A 1 72 ? -11.857 22.911 13.728 1.00 67.06 72 PRO A O 1
ATOM 596 N N . ILE A 1 73 ? -9.990 22.203 14.751 1.00 66.81 73 ILE A N 1
ATOM 597 C CA . ILE A 1 73 ? -10.267 20.772 14.671 1.00 66.81 73 ILE A CA 1
ATOM 598 C C . ILE A 1 73 ? -10.614 20.293 16.075 1.00 66.81 73 ILE A C 1
ATOM 600 O O . ILE A 1 73 ? -9.841 20.454 17.018 1.00 66.81 73 ILE A O 1
ATOM 604 N N . TYR A 1 74 ? -11.796 19.708 16.205 1.00 66.12 74 TYR A N 1
ATOM 605 C CA . TYR A 1 74 ? -12.257 19.098 17.442 1.00 66.12 74 TYR A CA 1
ATOM 606 C C . TYR A 1 74 ? -11.698 17.676 17.512 1.00 66.12 74 TYR A C 1
ATOM 608 O O . TYR A 1 74 ? -12.125 16.787 16.779 1.00 66.12 74 TYR A O 1
ATOM 616 N N . GLU A 1 75 ? -10.694 17.478 18.358 1.00 68.12 75 GLU A N 1
ATOM 617 C CA . GLU A 1 75 ? -10.133 16.170 18.690 1.00 68.12 75 GLU A CA 1
ATOM 618 C C . GLU A 1 75 ? -10.730 15.689 20.024 1.00 68.12 75 GLU A C 1
ATOM 620 O O . GLU A 1 75 ? -11.277 16.481 20.786 1.00 68.12 75 GLU A O 1
ATOM 625 N N . ALA A 1 76 ? -10.647 14.399 20.353 1.00 64.69 76 ALA A N 1
ATOM 626 C CA . ALA A 1 76 ? -11.106 13.913 21.659 1.00 64.69 76 ALA A CA 1
ATOM 627 C C . ALA A 1 76 ? -10.276 14.548 22.795 1.00 64.69 76 ALA A C 1
ATOM 629 O O . ALA A 1 76 ? -9.047 14.563 22.718 1.00 64.69 76 ALA A O 1
ATOM 630 N N . ALA A 1 77 ? -10.931 15.071 23.843 1.00 54.44 77 ALA A N 1
ATOM 631 C CA . ALA A 1 77 ? -10.280 15.900 24.871 1.00 54.44 77 ALA A CA 1
ATOM 632 C C . ALA A 1 77 ? -9.141 15.208 25.612 1.00 54.44 77 ALA A C 1
ATOM 634 O O . ALA A 1 77 ? -8.218 15.866 26.094 1.00 54.44 77 ALA A O 1
ATOM 635 N N . THR A 1 78 ? -9.238 13.895 25.786 1.00 61.72 78 THR A N 1
ATOM 636 C CA . THR A 1 78 ? -8.310 13.166 26.638 1.00 61.72 78 THR A CA 1
ATOM 637 C C . THR A 1 78 ? -8.371 11.685 26.313 1.00 61.72 78 THR A C 1
ATOM 639 O O . THR A 1 78 ? -9.444 11.107 26.176 1.00 61.72 78 THR A O 1
ATOM 642 N N . ALA A 1 79 ? -7.201 11.060 26.247 1.00 63.28 79 ALA A N 1
ATOM 643 C CA . ALA A 1 79 ? -7.036 9.615 26.128 1.00 63.28 79 ALA A CA 1
ATOM 644 C C . ALA A 1 79 ? -7.732 8.826 27.265 1.00 63.28 79 ALA A C 1
ATOM 646 O O . ALA A 1 79 ? -8.123 7.675 27.095 1.00 63.28 79 ALA A O 1
ATOM 647 N N . GLN A 1 80 ? -7.941 9.464 28.420 1.00 66.75 80 GLN A N 1
ATOM 648 C CA . GLN A 1 80 ? -8.481 8.821 29.617 1.00 66.75 80 GLN A CA 1
ATOM 649 C C . GLN A 1 80 ? -10.005 8.647 29.609 1.00 66.75 80 GLN A C 1
ATOM 651 O O . GLN A 1 80 ? -10.501 7.760 30.301 1.00 66.75 80 GLN A O 1
ATOM 656 N N . THR A 1 81 ? -10.752 9.444 28.839 1.00 79.62 81 THR A N 1
ATOM 657 C CA . THR A 1 81 ? -12.219 9.372 28.856 1.00 79.62 81 THR A CA 1
ATOM 658 C C . THR A 1 81 ? -12.710 8.499 27.701 1.00 79.62 81 THR A C 1
ATOM 660 O O . THR A 1 81 ? -12.589 8.907 26.541 1.00 79.62 81 THR A O 1
ATOM 663 N N . PRO A 1 82 ? -13.269 7.304 27.969 1.00 85.56 82 PRO A N 1
ATOM 664 C CA . PRO A 1 82 ? -13.798 6.464 26.908 1.00 85.56 82 PRO A CA 1
ATOM 665 C C . PRO A 1 82 ? -14.984 7.161 26.232 1.00 85.56 82 PRO A C 1
ATOM 667 O O . PRO A 1 82 ? -15.917 7.615 26.894 1.00 85.56 82 PRO A O 1
ATOM 670 N N . SER A 1 83 ? -14.959 7.246 24.905 1.00 89.19 83 SER A N 1
ATOM 671 C CA . SER A 1 83 ? -16.079 7.768 24.120 1.00 89.19 83 SER A CA 1
ATOM 672 C C . SER A 1 83 ? -17.088 6.651 23.878 1.00 89.19 83 SER A C 1
ATOM 674 O O . SER A 1 83 ? -16.716 5.571 23.427 1.00 89.19 83 SER A O 1
ATOM 676 N N . LEU A 1 84 ? -18.354 6.899 24.205 1.00 92.44 84 LEU A N 1
ATOM 677 C CA . LEU A 1 84 ? -19.461 5.969 23.992 1.00 92.44 84 LEU A CA 1
ATOM 678 C C . LEU A 1 84 ? -20.136 6.264 22.656 1.00 92.44 84 LEU A C 1
ATOM 680 O O . LEU A 1 84 ? -20.426 7.421 22.369 1.00 92.44 84 LEU A O 1
ATOM 684 N N . PHE A 1 85 ? -20.429 5.230 21.876 1.00 93.69 85 PHE A N 1
ATOM 685 C CA . PHE A 1 85 ? -21.205 5.350 20.646 1.00 93.69 85 PHE A CA 1
ATOM 686 C C . PHE A 1 85 ? -22.061 4.107 20.407 1.00 93.69 85 PHE A C 1
ATOM 688 O O . PHE A 1 85 ? -21.840 3.049 21.001 1.00 93.69 85 PHE A O 1
ATOM 695 N N . HIS A 1 86 ? -23.062 4.249 19.543 1.00 94.69 86 HIS A N 1
ATOM 696 C CA . HIS A 1 86 ? -24.003 3.186 19.219 1.00 94.69 86 HIS A CA 1
ATOM 697 C C . HIS A 1 86 ? -23.764 2.676 17.793 1.00 94.69 86 HIS A C 1
ATOM 699 O O . HIS A 1 86 ? -23.822 3.444 16.834 1.00 94.69 86 HIS A O 1
ATOM 705 N N . TRP A 1 87 ? -23.514 1.376 17.635 1.00 96.00 87 TRP A N 1
ATOM 706 C CA . TRP A 1 87 ? -23.250 0.743 16.342 1.00 96.00 87 TRP A CA 1
ATOM 707 C C . TRP A 1 87 ? -24.103 -0.513 16.173 1.00 96.00 87 TRP A C 1
ATOM 709 O O . TRP A 1 87 ? -24.017 -1.445 16.969 1.00 96.00 87 TRP A O 1
ATOM 719 N N . ARG A 1 88 ? -24.955 -0.530 15.137 1.00 96.00 88 ARG A N 1
ATOM 720 C CA . ARG A 1 88 ? -25.848 -1.656 14.783 1.00 96.00 88 ARG A CA 1
ATOM 721 C C . ARG A 1 88 ? -26.643 -2.254 15.962 1.00 96.00 88 ARG A C 1
ATOM 723 O O . ARG A 1 88 ? -26.837 -3.462 16.026 1.00 96.00 88 ARG A O 1
ATOM 730 N N . GLY A 1 89 ? -27.117 -1.419 16.889 1.00 96.19 89 GLY A N 1
ATOM 731 C CA . GLY A 1 89 ? -27.888 -1.882 18.054 1.00 96.19 89 GLY A CA 1
ATOM 732 C C . GLY A 1 89 ? -27.050 -2.204 19.295 1.00 96.19 89 GLY A C 1
ATOM 733 O O . GLY A 1 89 ? -27.608 -2.625 20.305 1.00 96.19 89 GLY A O 1
ATOM 734 N N . TYR A 1 90 ? -25.728 -2.020 19.238 1.00 96.62 90 TYR A N 1
ATOM 735 C CA . TYR A 1 90 ? -24.821 -2.277 20.350 1.00 96.62 90 TYR A CA 1
ATOM 736 C C . TYR A 1 90 ? -24.169 -0.991 20.836 1.00 96.62 90 TYR A C 1
ATOM 738 O O . TYR A 1 90 ? -23.704 -0.167 20.046 1.00 96.62 90 TYR A O 1
ATOM 746 N N . TRP A 1 91 ? -24.085 -0.850 22.155 1.00 95.81 91 TRP A N 1
ATOM 747 C CA . TRP A 1 91 ? -23.258 0.174 22.774 1.00 95.81 91 TRP A CA 1
ATOM 748 C C . TRP A 1 91 ? -21.798 -0.260 22.749 1.00 95.81 91 TRP A C 1
ATOM 750 O O . TRP A 1 91 ? -21.459 -1.390 23.122 1.00 95.81 91 TRP A O 1
ATOM 760 N N . MET A 1 92 ? -20.941 0.654 22.313 1.00 96.06 92 MET A N 1
ATOM 761 C CA . MET A 1 92 ? -19.499 0.482 22.266 1.00 96.06 92 MET A CA 1
ATOM 762 C C . MET A 1 92 ? -18.825 1.647 22.977 1.00 96.06 92 MET A C 1
ATOM 764 O O . MET A 1 92 ? -19.293 2.781 22.907 1.00 96.06 92 MET A O 1
ATOM 768 N N . SER A 1 93 ? -17.729 1.372 23.676 1.00 94.00 93 SER A N 1
ATOM 769 C CA . SER A 1 93 ? -16.841 2.401 24.194 1.00 94.00 93 SER A CA 1
ATOM 770 C C . SER A 1 93 ? -15.464 2.252 23.604 1.00 94.00 93 SER A C 1
ATOM 772 O O . SER A 1 93 ? -14.983 1.148 23.353 1.00 94.00 93 SER A O 1
ATOM 774 N N . ILE A 1 94 ? -14.837 3.393 23.379 1.00 92.94 94 ILE A N 1
ATOM 775 C CA . ILE A 1 94 ? -13.505 3.460 22.827 1.00 92.94 94 ILE A CA 1
ATOM 776 C C . ILE A 1 94 ? -12.632 4.359 23.677 1.00 92.94 94 ILE A C 1
ATOM 778 O O . ILE A 1 94 ? -12.972 5.514 23.924 1.00 92.94 94 ILE A O 1
ATOM 782 N N . SER A 1 95 ? -11.495 3.838 24.109 1.00 90.31 95 SER A N 1
ATOM 783 C CA . SER A 1 95 ? -10.443 4.622 24.741 1.00 90.31 95 SER A CA 1
ATOM 784 C C . SER A 1 95 ? -9.182 4.546 23.894 1.00 90.31 95 SER A C 1
ATOM 786 O O . SER A 1 95 ? -8.811 3.499 23.365 1.00 90.31 95 SER A O 1
ATOM 788 N N . LYS A 1 96 ? -8.517 5.687 23.734 1.00 86.88 96 LYS A N 1
ATOM 789 C CA . LYS A 1 96 ? -7.160 5.731 23.192 1.00 86.88 96 LYS A CA 1
ATOM 790 C C . LYS A 1 96 ? -6.230 5.644 24.385 1.00 86.88 96 LYS A C 1
ATOM 792 O O . LYS A 1 96 ? -6.274 6.524 25.230 1.00 86.88 96 LYS A O 1
ATOM 797 N N . GLY A 1 97 ? -5.405 4.612 24.473 1.00 79.75 97 GLY A N 1
ATOM 798 C CA . GLY A 1 97 ? -4.316 4.577 25.434 1.00 79.75 97 GLY A CA 1
ATOM 799 C C . GLY A 1 97 ? -3.447 5.810 25.222 1.00 79.75 97 GLY A C 1
ATOM 800 O O . GLY A 1 97 ? -2.996 6.076 24.107 1.00 79.75 97 GLY A O 1
ATOM 801 N N . THR A 1 98 ? -3.242 6.602 26.272 1.00 66.94 98 THR A N 1
ATOM 802 C CA . THR A 1 98 ? -2.233 7.656 26.224 1.00 66.94 98 THR A CA 1
ATOM 803 C C . THR A 1 98 ? -0.905 6.931 26.060 1.00 66.94 98 THR A C 1
ATOM 805 O O . THR A 1 98 ? -0.487 6.244 26.990 1.00 66.94 98 THR A O 1
ATOM 808 N N . ALA A 1 99 ? -0.233 7.068 24.912 1.00 61.62 99 ALA A N 1
ATOM 809 C CA . ALA A 1 99 ? 1.218 6.928 24.921 1.00 61.62 99 ALA A CA 1
ATOM 810 C C . ALA A 1 99 ? 1.671 7.973 25.937 1.00 61.62 99 ALA A C 1
ATOM 812 O O . ALA A 1 99 ? 1.519 9.168 25.671 1.00 61.62 99 ALA A O 1
ATOM 813 N N . GLY A 1 100 ? 2.012 7.533 27.156 1.00 53.59 100 GLY A N 1
ATOM 814 C CA . GLY A 1 100 ? 2.286 8.429 28.276 1.00 53.59 100 GLY A CA 1
ATOM 815 C C . GLY A 1 100 ? 3.190 9.540 27.779 1.00 53.59 100 GLY A C 1
ATOM 816 O O . GLY A 1 100 ? 4.115 9.217 27.035 1.00 53.59 100 GLY A O 1
ATOM 817 N N . LEU A 1 101 ? 2.845 10.802 28.088 1.00 47.53 101 LEU A N 1
ATOM 818 C CA . LEU A 1 101 ? 3.554 12.008 27.648 1.00 47.53 101 LEU A CA 1
ATOM 819 C C . LEU A 1 101 ? 5.061 11.755 27.694 1.00 47.53 101 LEU A C 1
ATOM 821 O O . LEU A 1 101 ? 5.707 11.934 28.723 1.00 47.53 101 LEU A O 1
ATOM 825 N N . SER A 1 102 ? 5.614 11.295 26.576 1.00 42.78 102 SER A N 1
ATOM 826 C CA . SER A 1 102 ? 7.043 11.222 26.398 1.00 42.78 102 SER A CA 1
ATOM 827 C C . SER A 1 102 ? 7.394 12.668 26.174 1.00 42.78 102 SER A C 1
ATOM 829 O O . SER A 1 102 ? 7.194 13.193 25.078 1.00 42.78 102 SER A O 1
ATOM 831 N N . HIS A 1 103 ? 7.825 13.330 27.246 1.00 41.56 103 HIS A N 1
ATOM 832 C CA . HIS A 1 103 ? 8.662 14.505 27.121 1.00 41.56 103 HIS A CA 1
ATOM 833 C C . HIS A 1 103 ? 9.628 14.231 25.966 1.00 41.56 103 HIS A C 1
ATOM 835 O O . HIS A 1 103 ? 10.298 13.196 25.942 1.00 41.56 103 HIS A O 1
ATOM 841 N N . TYR A 1 104 ? 9.648 15.126 24.980 1.00 42.59 104 TYR A N 1
ATOM 842 C CA . TYR A 1 104 ? 10.548 15.091 23.823 1.00 42.59 104 TYR A CA 1
ATOM 843 C C . TYR A 1 104 ? 12.027 15.255 24.217 1.00 42.59 104 TYR A C 1
ATOM 845 O O . TYR A 1 104 ? 12.858 15.604 23.390 1.00 42.59 104 TYR A O 1
ATOM 853 N N . ASP A 1 105 ? 12.360 15.002 25.477 1.00 38.78 105 ASP A N 1
ATOM 854 C CA . ASP A 1 105 ? 13.616 15.357 26.093 1.00 38.78 105 ASP A CA 1
ATOM 855 C C . ASP A 1 105 ? 14.203 14.101 26.729 1.00 38.78 105 ASP A C 1
ATOM 857 O O . ASP A 1 105 ? 13.872 13.718 27.850 1.00 38.78 105 ASP A O 1
ATOM 861 N N . THR A 1 106 ? 14.942 13.346 25.920 1.00 39.94 106 THR A N 1
ATOM 862 C CA . THR A 1 106 ? 16.294 12.863 26.233 1.00 39.94 106 THR A CA 1
ATOM 863 C C . THR A 1 106 ? 16.701 11.803 25.218 1.00 39.94 106 THR A C 1
ATOM 865 O O . THR A 1 106 ? 16.103 10.734 25.089 1.00 39.94 106 THR A O 1
ATOM 868 N N . ASP A 1 107 ? 17.774 12.146 24.523 1.00 43.72 107 ASP A N 1
ATOM 869 C CA . ASP A 1 107 ? 18.562 11.419 23.533 1.00 43.72 107 ASP A CA 1
ATOM 870 C C . ASP A 1 107 ? 19.244 10.156 24.109 1.00 43.72 107 ASP A C 1
ATOM 872 O O . ASP A 1 107 ? 20.435 9.909 23.926 1.00 43.72 107 ASP A O 1
ATOM 876 N N . THR A 1 108 ? 18.520 9.334 24.871 1.00 44.12 108 THR A N 1
ATOM 877 C CA . THR A 1 108 ? 19.068 8.067 25.362 1.00 44.12 108 THR A CA 1
ATOM 878 C C . THR A 1 108 ? 18.804 6.966 24.347 1.00 44.12 108 THR A C 1
ATOM 880 O O . THR A 1 108 ? 17.711 6.419 24.238 1.00 44.12 108 THR A O 1
ATOM 883 N N . ALA A 1 109 ? 19.860 6.643 23.600 1.00 50.84 109 ALA A N 1
ATOM 884 C CA . ALA A 1 109 ? 19.989 5.546 22.644 1.00 50.84 109 ALA A CA 1
ATOM 885 C C . ALA A 1 109 ? 19.888 4.140 23.280 1.00 50.84 109 ALA A C 1
ATOM 887 O O . ALA A 1 109 ? 20.575 3.207 22.868 1.00 50.84 109 ALA A O 1
ATOM 888 N N . SER A 1 110 ? 19.043 3.959 24.294 1.00 47.75 110 SER A N 1
ATOM 889 C CA . SER A 1 110 ? 18.657 2.647 24.796 1.00 47.75 110 SER A CA 1
ATOM 890 C C . SER A 1 110 ? 17.332 2.267 24.139 1.0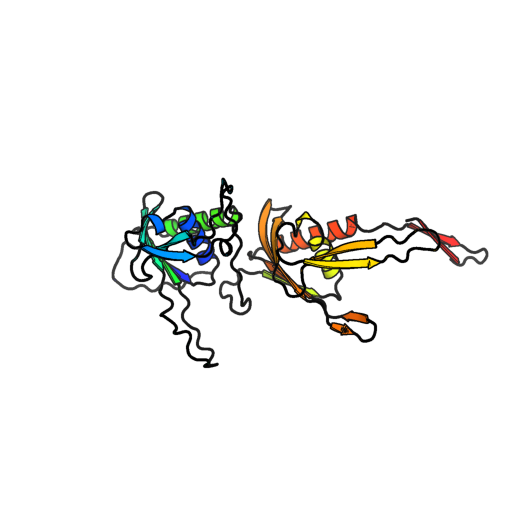0 47.75 110 SER A C 1
ATOM 892 O O . SER A 1 110 ? 16.316 2.934 24.311 1.00 47.75 110 SER A O 1
ATOM 894 N N . GLY A 1 111 ? 17.353 1.204 23.329 1.00 50.12 111 GLY A N 1
ATOM 895 C CA . GLY A 1 111 ? 16.219 0.676 22.560 1.00 50.12 111 GLY A CA 1
ATOM 896 C C . GLY A 1 111 ? 15.090 0.079 23.408 1.00 50.12 111 GLY A C 1
ATOM 897 O O . GLY A 1 111 ? 14.633 -1.023 23.126 1.00 50.12 111 GLY A O 1
ATOM 898 N N . GLY A 1 112 ? 14.652 0.789 24.448 1.00 47.06 112 GLY A N 1
ATOM 899 C CA . GLY A 1 112 ? 13.471 0.467 25.228 1.00 47.06 112 GLY A CA 1
ATOM 900 C C . GLY A 1 112 ? 12.222 0.710 24.393 1.00 47.06 112 GLY A C 1
ATOM 901 O O . GLY A 1 112 ? 11.907 1.840 24.020 1.00 47.06 112 GLY A O 1
ATOM 902 N N . GLU A 1 113 ? 11.533 -0.379 24.083 1.00 48.50 113 GLU A N 1
ATOM 903 C CA . GLU A 1 113 ? 10.237 -0.425 23.423 1.00 48.50 113 GLU A CA 1
ATOM 904 C C . GLU A 1 113 ? 9.234 0.436 24.210 1.00 48.50 113 GLU A C 1
ATOM 906 O O . GLU A 1 113 ? 8.724 0.043 25.259 1.00 48.50 113 GLU A O 1
ATOM 911 N N . ARG A 1 114 ? 9.001 1.677 23.761 1.00 54.41 114 ARG A N 1
ATOM 912 C CA . ARG A 1 114 ? 7.967 2.523 24.364 1.00 54.41 114 ARG A CA 1
ATOM 913 C C . ARG A 1 114 ? 6.615 1.870 24.065 1.00 54.41 114 ARG A C 1
ATOM 915 O O . ARG A 1 114 ? 6.347 1.629 22.886 1.00 54.41 114 ARG A O 1
ATOM 922 N N . PRO A 1 115 ? 5.757 1.613 25.070 1.00 57.75 115 PRO A N 1
ATOM 923 C CA . PRO A 1 115 ? 4.428 1.073 24.823 1.00 57.75 115 PRO A CA 1
ATOM 924 C C . PRO A 1 115 ? 3.666 2.054 23.927 1.00 57.75 115 PRO A C 1
ATOM 926 O O . PRO A 1 115 ? 3.361 3.182 24.324 1.00 57.75 115 PRO A O 1
ATOM 929 N N . GLY A 1 116 ? 3.447 1.647 22.674 1.00 64.50 116 GLY A N 1
ATOM 930 C CA . GLY A 1 116 ? 2.720 2.439 21.690 1.00 64.50 116 GLY A CA 1
ATOM 931 C C . GLY A 1 116 ? 1.297 2.715 22.171 1.00 64.50 116 GLY A C 1
ATOM 932 O O . GLY A 1 116 ? 0.709 1.912 22.892 1.00 64.50 116 GLY A O 1
ATOM 933 N N . ALA A 1 117 ? 0.728 3.857 21.781 1.00 78.19 117 ALA A N 1
ATOM 934 C CA . ALA A 1 117 ? -0.669 4.167 22.078 1.00 78.19 117 ALA A CA 1
ATOM 935 C C . ALA A 1 117 ? -1.576 3.066 21.501 1.00 78.19 117 ALA A C 1
ATOM 937 O O . ALA A 1 117 ? -1.669 2.932 20.290 1.00 78.19 117 ALA A O 1
ATOM 938 N N . ALA A 1 118 ? -2.249 2.265 22.322 1.00 87.06 118 ALA A N 1
ATOM 939 C CA . ALA A 1 118 ? -3.189 1.263 21.823 1.00 87.06 118 ALA A CA 1
ATOM 940 C C . ALA A 1 118 ? -4.622 1.806 21.825 1.00 87.06 118 ALA A C 1
ATOM 942 O O . ALA A 1 118 ? -5.015 2.554 22.718 1.00 87.06 118 ALA A O 1
ATOM 943 N N . LEU A 1 119 ? -5.429 1.445 20.832 1.00 90.25 119 LEU A N 1
ATOM 944 C CA . LEU A 1 119 ? -6.864 1.708 20.846 1.00 90.25 119 LEU A CA 1
ATOM 945 C C . LEU A 1 119 ? -7.562 0.551 21.544 1.00 90.25 119 LEU A C 1
ATOM 947 O O . LEU A 1 119 ? -7.482 -0.579 21.076 1.00 90.25 119 LEU A O 1
ATOM 951 N N . VAL A 1 120 ? -8.281 0.822 22.624 1.00 92.81 120 VAL A N 1
ATOM 952 C CA . VAL A 1 120 ? -9.077 -0.194 23.309 1.00 92.81 120 VAL A CA 1
ATOM 953 C C . VAL A 1 120 ? -10.540 0.028 22.954 1.00 92.81 120 VAL A C 1
ATOM 955 O O . VAL A 1 120 ? -11.143 1.035 23.324 1.00 92.81 120 VAL A O 1
ATOM 958 N N . LEU A 1 121 ? -11.111 -0.919 22.217 1.00 94.31 121 LEU A N 1
ATOM 959 C CA . LEU A 1 121 ? -12.532 -0.975 21.899 1.00 94.31 121 LEU A CA 1
ATOM 960 C C . LEU A 1 121 ? -13.221 -1.946 22.849 1.00 94.31 121 LEU A C 1
ATOM 962 O O . LEU A 1 121 ? -12.724 -3.027 23.141 1.00 94.31 121 LEU A O 1
ATOM 966 N N . SER A 1 122 ? -14.388 -1.565 23.328 1.00 94.50 122 SER A N 1
ATOM 967 C CA . SER A 1 122 ? -15.161 -2.299 24.313 1.00 94.50 122 SER A CA 1
ATOM 968 C C . SER A 1 122 ? -16.608 -2.374 23.866 1.00 94.50 122 SER A C 1
ATOM 970 O O . SER A 1 122 ? -17.205 -1.347 23.571 1.00 94.50 122 SER A O 1
ATOM 972 N N . VAL A 1 123 ? -17.194 -3.566 23.843 1.00 95.31 123 VAL A N 1
ATOM 973 C CA . VAL A 1 123 ? -18.584 -3.781 23.422 1.00 95.31 123 VAL A CA 1
ATOM 974 C C . VAL A 1 123 ? -19.363 -4.389 24.574 1.00 95.31 123 VAL A C 1
ATOM 976 O O . VAL A 1 123 ? -18.944 -5.408 25.124 1.00 95.31 123 VAL A O 1
ATOM 979 N N . TRP A 1 124 ? -20.509 -3.799 24.918 1.00 95.06 124 TRP A N 1
ATOM 980 C CA . TRP A 1 124 ? -21.432 -4.355 25.914 1.00 95.06 124 TRP A CA 1
ATOM 981 C C . TRP A 1 124 ? -22.286 -5.461 25.294 1.00 95.06 124 TRP A C 1
ATOM 983 O O . TRP A 1 124 ? -23.453 -5.277 24.957 1.00 95.06 124 TRP A O 1
ATOM 993 N N . SER A 1 125 ? -21.669 -6.621 25.095 1.00 93.38 125 SER A N 1
ATOM 994 C CA . SER A 1 125 ? -22.321 -7.839 24.633 1.00 93.38 125 SER A CA 1
ATOM 995 C C . SER A 1 125 ? -21.542 -9.060 25.106 1.00 93.38 125 SER A C 1
ATOM 997 O O . SER A 1 125 ? -20.355 -8.981 25.397 1.00 93.38 125 SER A O 1
ATOM 999 N N . ARG A 1 126 ? -22.199 -10.223 25.133 1.00 90.38 126 ARG A N 1
ATOM 1000 C CA . ARG A 1 126 ? -21.532 -11.525 25.308 1.00 90.38 126 ARG A CA 1
ATOM 1001 C C . ARG A 1 126 ? -21.020 -12.114 23.999 1.00 90.38 126 ARG A C 1
ATOM 1003 O O . ARG A 1 126 ? -20.271 -13.086 24.014 1.00 90.38 126 ARG A O 1
ATOM 1010 N N . ARG A 1 127 ? -21.472 -11.587 22.859 1.00 92.50 127 ARG A N 1
ATOM 1011 C CA . ARG A 1 127 ? -21.167 -12.176 21.559 1.00 92.50 127 ARG A CA 1
ATOM 1012 C C . ARG A 1 127 ? -19.920 -11.524 20.969 1.00 92.50 127 ARG A C 1
ATOM 1014 O O . ARG A 1 127 ? -19.944 -10.359 20.583 1.00 92.50 127 ARG A O 1
ATOM 1021 N N . ARG A 1 128 ? -18.833 -12.293 20.881 1.00 89.31 128 ARG A N 1
ATOM 1022 C CA . ARG A 1 128 ? -17.562 -11.844 20.293 1.00 89.31 128 ARG A CA 1
ATOM 1023 C C . ARG A 1 128 ? -17.685 -11.470 18.813 1.00 89.31 128 ARG A C 1
ATOM 1025 O O . ARG A 1 128 ? -17.016 -10.536 18.386 1.00 89.31 128 ARG A O 1
ATOM 1032 N N . ASN A 1 129 ? -18.557 -12.144 18.061 1.00 94.25 129 ASN A N 1
ATOM 1033 C CA . ASN A 1 129 ? -18.732 -11.914 16.622 1.00 94.25 129 ASN A CA 1
ATOM 1034 C C . ASN A 1 129 ? -19.060 -10.452 16.279 1.00 94.25 129 ASN A C 1
ATOM 1036 O O . ASN A 1 129 ? -18.751 -10.012 15.184 1.00 94.25 129 ASN A O 1
ATOM 1040 N N . ILE A 1 130 ? -19.628 -9.682 17.211 1.00 95.00 130 ILE A N 1
ATOM 1041 C CA . ILE A 1 130 ? -19.917 -8.256 17.008 1.00 95.00 130 ILE A CA 1
ATOM 1042 C C . ILE A 1 130 ? -18.627 -7.451 16.797 1.00 95.00 130 ILE A C 1
ATOM 1044 O O . ILE A 1 130 ? -18.607 -6.545 15.968 1.00 95.00 130 ILE A O 1
ATOM 1048 N N . LEU A 1 131 ? -17.543 -7.780 17.513 1.00 92.94 131 LEU A N 1
ATOM 1049 C CA . LEU A 1 131 ? -16.238 -7.151 17.290 1.00 92.94 131 LEU A CA 1
ATOM 1050 C C . LEU A 1 131 ? -15.653 -7.556 15.936 1.00 92.94 131 LEU A C 1
ATOM 1052 O O . LEU A 1 131 ? -15.128 -6.699 15.231 1.00 92.94 131 LEU A O 1
ATOM 1056 N N . ASP A 1 132 ? -15.779 -8.828 15.557 1.00 90.25 132 ASP A N 1
ATOM 1057 C CA . ASP A 1 132 ? -15.293 -9.317 14.262 1.00 90.25 132 ASP A CA 1
ATOM 1058 C C . ASP A 1 132 ? -16.056 -8.645 13.103 1.00 90.25 132 ASP A C 1
ATOM 1060 O O . ASP A 1 132 ? -15.449 -8.171 12.143 1.00 90.25 132 ASP A O 1
ATOM 1064 N N . GLU A 1 133 ? -17.381 -8.511 13.224 1.00 95.38 133 GLU A N 1
ATOM 1065 C CA . GLU A 1 133 ? -18.234 -7.784 12.278 1.00 95.38 133 GLU A CA 1
ATOM 1066 C C . GLU A 1 133 ? -17.868 -6.295 12.206 1.00 95.38 133 GLU A C 1
ATOM 1068 O O . GLU A 1 133 ? -17.830 -5.725 11.113 1.00 95.38 133 GLU A O 1
ATOM 1073 N N . PHE A 1 134 ? -17.571 -5.661 13.346 1.00 95.69 134 PHE A N 1
ATOM 1074 C CA . PHE A 1 134 ? -17.146 -4.262 13.396 1.00 95.69 134 PHE A CA 1
ATOM 1075 C C . PHE A 1 134 ? -15.804 -4.057 12.688 1.00 95.69 134 PHE A C 1
ATOM 1077 O O . PHE A 1 134 ? -15.683 -3.176 11.837 1.00 95.69 134 PHE A O 1
ATOM 1084 N N . VAL A 1 135 ? -14.807 -4.894 12.988 1.00 94.38 135 VAL A N 1
ATOM 1085 C CA . VAL A 1 135 ? -13.481 -4.818 12.358 1.00 94.38 135 VAL A CA 1
ATOM 1086 C C . VAL A 1 135 ? -13.568 -5.135 10.864 1.00 94.38 135 VAL A C 1
ATOM 1088 O O . VAL A 1 135 ? -12.916 -4.461 10.068 1.00 94.38 135 VAL A O 1
ATOM 1091 N N . SER A 1 136 ? -14.406 -6.093 10.451 1.00 91.12 136 SER A N 1
ATOM 1092 C CA . SER A 1 136 ? -14.637 -6.385 9.030 1.00 91.12 136 SER A CA 1
ATOM 1093 C C . SER A 1 136 ? -15.269 -5.198 8.305 1.00 91.12 136 SER A C 1
ATOM 1095 O O . SER A 1 136 ? -14.790 -4.813 7.241 1.00 91.12 136 SER A O 1
ATOM 1097 N N . ALA A 1 137 ? -16.284 -4.560 8.898 1.00 95.50 137 ALA A N 1
ATOM 1098 C CA . ALA A 1 137 ? -16.903 -3.364 8.329 1.00 95.50 137 ALA A CA 1
ATOM 1099 C C . ALA A 1 137 ? -15.910 -2.194 8.232 1.00 95.50 137 ALA A C 1
ATOM 1101 O O . ALA A 1 137 ? -15.869 -1.502 7.215 1.00 95.50 137 ALA A O 1
ATOM 1102 N N . ALA A 1 138 ? -15.074 -2.001 9.257 1.00 93.75 138 ALA A N 1
ATOM 1103 C CA . ALA A 1 138 ? -14.017 -0.996 9.251 1.00 93.75 138 ALA A CA 1
ATOM 1104 C C . ALA A 1 138 ? -12.971 -1.271 8.160 1.00 93.75 138 ALA A C 1
ATOM 1106 O O . ALA A 1 138 ? -12.572 -0.355 7.441 1.00 93.75 138 ALA A O 1
ATOM 1107 N N . ARG A 1 139 ? -12.570 -2.535 7.987 1.00 89.25 139 ARG A N 1
ATOM 1108 C CA . ARG A 1 139 ? -11.650 -2.971 6.931 1.00 89.25 139 ARG A CA 1
ATOM 1109 C C . ARG A 1 139 ? -12.236 -2.740 5.543 1.00 89.25 139 ARG A C 1
ATOM 1111 O O . ARG A 1 139 ? -11.560 -2.175 4.693 1.00 89.25 139 ARG A O 1
ATOM 1118 N N . GLU A 1 140 ? -13.469 -3.172 5.301 1.00 87.62 140 GLU A N 1
ATOM 1119 C CA . GLU A 1 140 ? -14.150 -2.974 4.017 1.00 87.62 140 GLU A CA 1
ATOM 1120 C C . GLU A 1 140 ? -14.288 -1.490 3.692 1.00 87.62 140 GLU A C 1
ATOM 1122 O O . GLU A 1 140 ? -13.978 -1.069 2.580 1.00 87.62 140 GLU A O 1
ATOM 1127 N N . PHE A 1 141 ? -14.687 -0.681 4.677 1.00 91.75 141 PHE A N 1
ATOM 1128 C CA . PHE A 1 141 ? -14.745 0.766 4.526 1.00 91.75 141 PHE A CA 1
ATOM 1129 C C . PHE A 1 141 ? -13.379 1.351 4.161 1.00 91.75 141 PHE A C 1
ATOM 1131 O O . PHE A 1 141 ? -13.293 2.164 3.249 1.00 91.75 141 PHE A O 1
ATOM 1138 N N . TYR A 1 142 ? -12.316 0.916 4.835 1.00 86.81 142 TYR A N 1
ATOM 1139 C CA . TYR A 1 142 ? -10.959 1.381 4.580 1.00 86.81 142 TYR A CA 1
ATOM 1140 C C . TYR A 1 142 ? -10.441 0.983 3.191 1.00 86.81 142 TYR A C 1
ATOM 1142 O O . TYR A 1 142 ? -9.856 1.803 2.496 1.00 86.81 142 TYR A O 1
ATOM 1150 N N . VAL A 1 143 ? -10.678 -0.259 2.759 1.00 79.50 143 VAL A N 1
ATOM 1151 C CA . VAL A 1 143 ? -10.293 -0.742 1.420 1.00 79.50 143 VAL A CA 1
ATOM 1152 C C . VAL A 1 143 ? -11.042 0.014 0.321 1.00 79.50 143 VAL A C 1
ATOM 1154 O O . VAL A 1 143 ? -10.485 0.276 -0.744 1.00 79.50 143 VAL A O 1
ATOM 1157 N N . ASN A 1 144 ? -12.300 0.372 0.581 1.00 85.06 144 ASN A N 1
ATOM 1158 C CA . ASN A 1 144 ? -13.129 1.125 -0.353 1.00 85.06 144 ASN A CA 1
ATOM 1159 C C . ASN A 1 144 ? -12.867 2.638 -0.302 1.00 85.06 144 ASN A C 1
ATOM 1161 O O . ASN A 1 144 ? -13.219 3.342 -1.251 1.00 85.06 144 ASN A O 1
ATOM 1165 N N . SER A 1 145 ? -12.283 3.160 0.780 1.00 84.81 145 SER A N 1
ATOM 1166 C CA . SER A 1 145 ? -11.967 4.579 0.892 1.00 84.81 145 SER A CA 1
ATOM 1167 C C . SER A 1 145 ? -10.673 4.902 0.145 1.00 84.81 145 SER A C 1
ATOM 1169 O O . SER A 1 145 ? -9.713 4.136 0.110 1.00 84.81 145 SER A O 1
ATOM 1171 N N . SER A 1 146 ? -10.609 6.091 -0.453 1.00 72.69 146 SER A N 1
ATOM 1172 C CA . SER A 1 146 ? -9.387 6.602 -1.084 1.00 72.69 146 SER A CA 1
ATOM 1173 C C . SER A 1 146 ? -8.362 7.106 -0.058 1.00 72.69 146 SER A C 1
ATOM 1175 O O . SER A 1 146 ? -7.474 7.886 -0.406 1.00 72.69 146 SER A O 1
ATOM 1177 N N . ALA A 1 147 ? -8.515 6.750 1.222 1.00 73.31 147 ALA A N 1
ATOM 1178 C CA . ALA A 1 147 ? -7.630 7.219 2.270 1.00 73.31 147 ALA A CA 1
ATOM 1179 C C . ALA A 1 147 ? -6.262 6.552 2.140 1.00 73.31 147 ALA A C 1
ATOM 1181 O O . ALA A 1 147 ? -6.143 5.340 1.979 1.00 73.31 147 ALA A O 1
ATOM 1182 N N . LEU A 1 148 ? -5.220 7.374 2.211 1.00 69.38 148 LEU A N 1
ATOM 1183 C CA . LEU A 1 148 ? -3.846 6.909 2.127 1.00 69.38 148 LEU A CA 1
ATOM 1184 C C . LEU A 1 148 ? -3.479 6.133 3.405 1.00 69.38 148 LEU A C 1
ATOM 1186 O O . LEU A 1 148 ? -3.729 6.640 4.504 1.00 69.38 148 LEU A O 1
ATOM 1190 N N . PRO A 1 149 ? -2.802 4.976 3.294 1.00 69.06 149 PRO A N 1
ATOM 1191 C CA . PRO A 1 149 ? -2.186 4.323 4.442 1.00 69.06 149 PRO A CA 1
ATOM 1192 C C . PRO A 1 149 ? -1.206 5.238 5.153 1.00 69.06 149 PRO A C 1
ATOM 1194 O O . PRO A 1 149 ? -0.629 6.139 4.540 1.00 69.06 149 PRO A O 1
ATOM 1197 N N . ARG A 1 150 ? -0.970 5.035 6.449 1.00 68.44 150 ARG A N 1
ATOM 1198 C CA . ARG A 1 150 ? 0.025 5.839 7.172 1.00 68.44 150 ARG A CA 1
ATOM 1199 C C . ARG A 1 150 ? 1.405 5.705 6.553 1.00 68.44 150 ARG A C 1
ATOM 1201 O O . ARG A 1 150 ? 1.740 4.696 5.938 1.00 68.44 150 ARG A O 1
ATOM 1208 N N . LYS A 1 151 ? 2.220 6.758 6.662 1.00 63.69 151 LYS A N 1
ATOM 1209 C CA . LYS A 1 151 ? 3.675 6.664 6.454 1.00 63.69 151 LYS A CA 1
ATOM 1210 C C . LYS A 1 151 ? 4.214 5.796 7.583 1.00 63.69 151 LYS A C 1
ATOM 1212 O O . LYS A 1 151 ? 4.348 6.270 8.702 1.00 63.69 151 LYS A O 1
ATOM 1217 N N . GLN A 1 152 ? 4.384 4.502 7.317 1.00 60.72 152 GLN A N 1
ATOM 1218 C CA . GLN A 1 152 ? 5.110 3.619 8.221 1.00 60.72 152 GLN A CA 1
ATOM 1219 C C . GLN A 1 152 ? 6.592 3.927 8.032 1.00 60.72 152 GLN A C 1
ATOM 1221 O O . GLN A 1 152 ? 7.111 3.843 6.924 1.00 60.72 152 GLN A O 1
ATOM 1226 N N . PHE A 1 153 ? 7.242 4.352 9.111 1.00 56.59 153 PHE A N 1
ATOM 1227 C CA . PHE A 1 153 ? 8.646 4.758 9.090 1.00 56.59 153 PHE A CA 1
ATOM 1228 C C . PHE A 1 153 ? 9.607 3.590 9.347 1.00 56.59 153 PHE A C 1
ATOM 1230 O O . PHE A 1 153 ? 10.797 3.738 9.099 1.00 56.59 153 PHE A O 1
ATOM 1237 N N . ASP A 1 154 ? 9.117 2.432 9.806 1.00 67.00 154 ASP A N 1
ATOM 1238 C CA . ASP A 1 154 ? 9.976 1.290 10.127 1.00 67.00 154 ASP A CA 1
ATOM 1239 C C . ASP A 1 154 ? 9.308 -0.053 9.787 1.00 67.00 154 ASP A C 1
ATOM 1241 O O . ASP A 1 154 ? 8.597 -0.645 10.598 1.00 67.00 154 ASP A O 1
ATOM 1245 N N . VAL A 1 155 ? 9.546 -0.537 8.563 1.00 65.00 155 VAL A N 1
ATOM 1246 C CA . VAL A 1 155 ? 9.064 -1.846 8.076 1.00 65.00 155 VAL A CA 1
ATOM 1247 C C . VAL A 1 155 ? 9.633 -3.001 8.913 1.00 65.00 155 VAL A C 1
ATOM 1249 O O . VAL A 1 155 ? 9.003 -4.048 9.023 1.00 65.00 155 VAL A O 1
ATOM 1252 N N . LYS A 1 156 ? 10.802 -2.828 9.550 1.00 66.75 156 LYS A N 1
ATOM 1253 C CA . LYS A 1 156 ? 11.455 -3.897 10.327 1.00 66.75 156 LYS A CA 1
ATOM 1254 C C . LYS A 1 156 ? 10.769 -4.169 11.665 1.00 66.75 156 LYS A C 1
ATOM 1256 O O . LYS A 1 156 ? 11.011 -5.213 12.260 1.00 66.75 156 LYS A O 1
ATOM 1261 N N . ARG A 1 157 ? 9.943 -3.236 12.143 1.00 66.31 157 ARG A N 1
ATOM 1262 C CA . ARG A 1 157 ? 9.248 -3.330 13.433 1.00 66.31 157 ARG A CA 1
ATOM 1263 C C . ARG A 1 157 ? 7.792 -3.739 13.311 1.00 66.31 157 ARG A C 1
ATOM 1265 O O . ARG A 1 157 ? 7.084 -3.674 14.308 1.00 66.31 157 ARG A O 1
ATOM 1272 N N . GLU A 1 158 ? 7.317 -4.109 12.126 1.00 65.88 158 GLU A N 1
ATOM 1273 C CA . GLU A 1 158 ? 5.908 -4.435 11.975 1.00 65.88 158 GLU A CA 1
ATOM 1274 C C . GLU A 1 158 ? 5.593 -5.836 12.544 1.00 65.88 158 GLU A C 1
ATOM 1276 O O . GLU A 1 158 ? 6.050 -6.842 11.999 1.00 65.88 158 GLU A O 1
ATOM 1281 N N . PRO A 1 159 ? 4.806 -5.939 13.631 1.00 59.75 159 PRO A N 1
ATOM 1282 C CA . PRO A 1 159 ? 4.582 -7.209 14.323 1.00 59.75 159 PRO A CA 1
ATOM 1283 C C . PRO A 1 159 ? 3.497 -8.072 13.662 1.00 59.75 159 PRO A C 1
ATOM 1285 O O . PRO A 1 159 ? 3.358 -9.251 13.977 1.00 59.75 159 PRO A O 1
ATOM 1288 N N . SER A 1 160 ? 2.692 -7.491 12.772 1.00 62.97 160 SER A N 1
ATOM 1289 C CA . SER A 1 160 ? 1.468 -8.097 12.242 1.00 62.97 160 SER A CA 1
ATOM 1290 C C . SER A 1 160 ? 1.722 -9.143 11.152 1.00 62.97 160 SER A C 1
ATOM 1292 O O . SER A 1 160 ? 0.839 -9.962 10.880 1.00 62.97 160 SER A O 1
ATOM 1294 N N . GLY A 1 161 ? 2.899 -9.121 10.512 1.00 68.94 161 GLY A N 1
ATOM 1295 C CA . GLY A 1 161 ? 3.239 -10.010 9.394 1.00 68.94 161 GLY A CA 1
ATOM 1296 C C . GLY A 1 161 ? 2.287 -9.881 8.197 1.00 68.94 161 GLY A C 1
ATOM 1297 O O . GLY A 1 161 ? 2.153 -10.813 7.405 1.00 68.94 161 GLY A O 1
ATOM 1298 N N . SER A 1 162 ? 1.565 -8.764 8.105 1.00 75.75 162 SER A N 1
ATOM 1299 C CA . SER A 1 162 ? 0.541 -8.517 7.088 1.00 75.75 162 SER A CA 1
ATOM 1300 C C . SER A 1 162 ? 1.023 -7.615 5.958 1.00 75.75 162 SER A C 1
ATOM 1302 O O . SER A 1 162 ? 0.312 -7.492 4.958 1.00 75.75 162 SER A O 1
ATOM 1304 N N . LEU A 1 163 ? 2.231 -7.057 6.069 1.00 80.94 163 LEU A N 1
ATOM 1305 C CA . LEU A 1 163 ? 2.952 -6.506 4.933 1.00 80.94 163 LEU A CA 1
ATOM 1306 C C . LEU A 1 163 ? 3.690 -7.584 4.159 1.00 80.94 163 LEU A C 1
ATOM 1308 O O . LEU A 1 163 ? 4.382 -8.441 4.711 1.00 80.94 163 LEU A O 1
ATOM 1312 N N . LEU A 1 164 ? 3.604 -7.459 2.843 1.00 86.69 164 LEU A N 1
ATOM 1313 C CA . LEU A 1 164 ? 4.481 -8.152 1.922 1.00 86.69 164 LEU A CA 1
ATOM 1314 C C . LEU A 1 164 ? 5.473 -7.133 1.359 1.00 86.69 164 LEU A C 1
ATOM 1316 O O . LEU A 1 164 ? 5.071 -6.182 0.686 1.00 86.69 164 LEU A O 1
ATOM 1320 N N . THR A 1 165 ? 6.761 -7.344 1.615 1.00 90.62 165 THR A N 1
ATOM 1321 C CA . THR A 1 165 ? 7.834 -6.535 1.026 1.00 90.62 165 THR A CA 1
ATOM 1322 C C . THR A 1 165 ? 8.483 -7.306 -0.116 1.00 90.62 165 THR A C 1
ATOM 1324 O O . THR A 1 165 ? 8.832 -8.476 0.042 1.00 90.62 165 THR A O 1
ATOM 1327 N N . ALA A 1 166 ? 8.639 -6.657 -1.265 1.00 94.06 166 ALA A N 1
ATOM 1328 C CA . ALA A 1 166 ? 9.311 -7.203 -2.435 1.00 94.06 166 ALA A CA 1
ATOM 1329 C C . ALA A 1 166 ? 10.441 -6.273 -2.879 1.00 94.06 166 ALA A C 1
ATOM 1331 O O . ALA A 1 166 ? 10.284 -5.051 -2.912 1.00 94.06 166 ALA A O 1
ATOM 1332 N N . HIS A 1 167 ? 11.567 -6.876 -3.241 1.00 95.69 167 HIS A N 1
ATOM 1333 C CA . HIS A 1 167 ? 12.769 -6.195 -3.700 1.00 95.69 167 HIS A CA 1
ATOM 1334 C C . HIS A 1 167 ? 13.019 -6.576 -5.156 1.00 95.69 167 HIS A C 1
ATOM 1336 O O . HIS A 1 167 ? 13.027 -7.759 -5.488 1.00 95.69 167 HIS A O 1
ATOM 1342 N N . PHE A 1 168 ? 13.197 -5.576 -6.016 1.00 95.19 168 PHE A N 1
ATOM 1343 C CA . PHE A 1 168 ? 13.557 -5.770 -7.418 1.00 95.19 168 PHE A CA 1
ATOM 1344 C C . PHE A 1 168 ? 14.919 -5.135 -7.651 1.00 95.19 168 PHE A C 1
ATOM 1346 O O . PHE A 1 168 ? 15.039 -3.906 -7.658 1.00 95.19 168 PHE A O 1
ATOM 1353 N N . GLU A 1 169 ? 15.939 -5.971 -7.804 1.00 94.94 169 GLU A N 1
ATOM 1354 C CA . GLU A 1 169 ? 17.314 -5.531 -8.022 1.00 94.94 169 GLU A CA 1
ATOM 1355 C C . GLU A 1 169 ? 17.526 -5.121 -9.479 1.00 94.94 169 GLU A C 1
ATOM 1357 O O . GLU A 1 169 ? 16.986 -5.736 -10.396 1.00 94.94 169 GLU A O 1
ATOM 1362 N N . GLN A 1 170 ? 18.343 -4.094 -9.717 1.00 93.94 170 GLN A N 1
ATOM 1363 C CA . GLN A 1 170 ? 18.633 -3.597 -11.067 1.00 93.94 170 GLN A CA 1
ATOM 1364 C C . GLN A 1 170 ? 19.242 -4.657 -12.006 1.00 93.94 170 GLN A C 1
ATOM 1366 O O . GLN A 1 170 ? 19.150 -4.510 -13.223 1.00 93.94 170 GLN A O 1
ATOM 1371 N N . SER A 1 171 ? 19.866 -5.711 -11.472 1.00 91.00 171 SER A N 1
ATOM 1372 C CA . 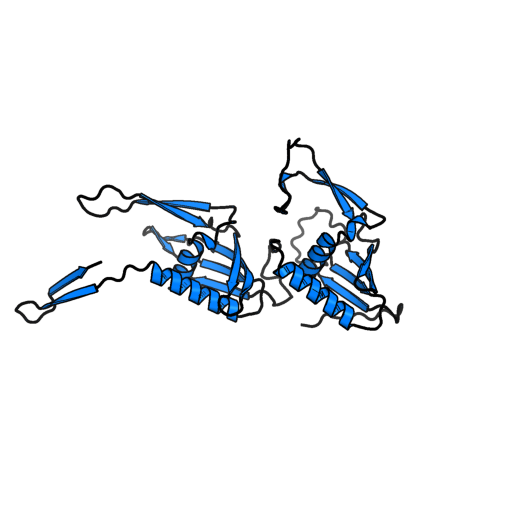SER A 1 171 ? 20.360 -6.850 -12.258 1.00 91.00 171 SER A CA 1
ATOM 1373 C C . SER A 1 171 ? 19.244 -7.691 -12.884 1.00 91.00 171 SER A C 1
ATOM 1375 O O . SER A 1 171 ? 19.502 -8.407 -13.853 1.00 91.00 171 SER A O 1
ATOM 1377 N N . ASP A 1 172 ? 18.019 -7.595 -12.367 1.00 95.44 172 ASP A N 1
ATOM 1378 C CA . ASP A 1 172 ? 16.894 -8.415 -12.793 1.00 95.44 172 ASP A CA 1
ATOM 1379 C C . ASP A 1 172 ? 16.042 -7.713 -13.852 1.00 95.44 172 ASP A C 1
ATOM 1381 O O . ASP A 1 172 ? 15.702 -6.534 -13.747 1.00 95.44 172 ASP A O 1
ATOM 1385 N N . LEU A 1 173 ? 15.561 -8.472 -14.840 1.00 94.12 173 LEU A N 1
ATOM 1386 C CA . LEU A 1 173 ? 14.616 -7.959 -15.844 1.00 94.12 173 LEU A CA 1
ATOM 1387 C C . LEU A 1 173 ? 13.327 -7.405 -15.213 1.00 94.12 173 LEU A C 1
ATOM 1389 O O . LEU A 1 173 ? 12.726 -6.466 -15.737 1.00 94.12 173 LEU A O 1
ATOM 1393 N N . ALA A 1 174 ? 12.915 -7.961 -14.071 1.00 94.81 174 ALA A N 1
ATOM 1394 C CA . ALA A 1 174 ? 11.727 -7.524 -13.350 1.00 94.81 174 ALA A CA 1
ATOM 1395 C C . ALA A 1 174 ? 11.845 -6.081 -12.829 1.00 94.81 174 ALA A C 1
ATOM 1397 O O . ALA A 1 174 ? 10.835 -5.377 -12.768 1.00 94.81 174 ALA A O 1
ATOM 1398 N N . HIS A 1 175 ? 13.058 -5.606 -12.521 1.00 95.69 175 HIS A N 1
ATOM 1399 C CA . HIS A 1 175 ? 13.283 -4.207 -12.163 1.00 95.69 175 HIS A CA 1
ATOM 1400 C C . HIS A 1 175 ? 12.904 -3.275 -13.317 1.00 95.69 175 HIS A C 1
ATOM 1402 O O . HIS A 1 175 ? 12.179 -2.300 -13.115 1.00 95.69 175 HIS A O 1
ATOM 1408 N N . ASP A 1 176 ? 13.314 -3.595 -14.545 1.00 93.94 176 ASP A N 1
ATOM 1409 C CA . ASP A 1 176 ? 12.982 -2.788 -15.722 1.00 93.94 176 ASP A CA 1
ATOM 1410 C C . ASP A 1 176 ? 11.485 -2.811 -16.045 1.00 93.94 176 ASP A C 1
ATOM 1412 O O . ASP A 1 176 ? 10.917 -1.777 -16.419 1.00 93.94 176 ASP A O 1
ATOM 1416 N N . TRP A 1 177 ? 10.831 -3.963 -15.864 1.00 95.62 177 TRP A N 1
ATOM 1417 C CA . TRP A 1 177 ? 9.379 -4.086 -16.006 1.00 95.62 177 TRP A CA 1
ATOM 1418 C C . TRP A 1 177 ? 8.661 -3.174 -15.014 1.00 95.62 177 TRP A C 1
ATOM 1420 O O . TRP A 1 177 ? 7.834 -2.352 -15.417 1.00 95.62 177 TRP A O 1
ATOM 1430 N N . MET A 1 178 ? 9.025 -3.260 -13.733 1.00 95.69 178 MET A N 1
ATOM 1431 C CA . MET A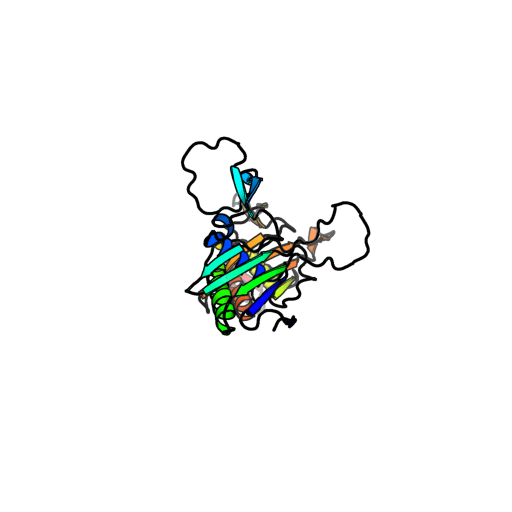 1 178 ? 8.433 -2.440 -12.680 1.00 95.69 178 MET A CA 1
ATOM 1432 C C . MET A 1 178 ? 8.713 -0.956 -12.887 1.00 95.69 178 MET A C 1
ATOM 1434 O O . MET A 1 178 ? 7.796 -0.144 -12.805 1.00 95.69 178 MET A O 1
ATOM 1438 N N . LEU A 1 179 ? 9.942 -0.579 -13.233 1.00 93.25 179 LEU A N 1
ATOM 1439 C CA . LEU A 1 179 ? 10.292 0.814 -13.486 1.00 93.25 179 LEU A CA 1
ATOM 1440 C C . LEU A 1 179 ? 9.502 1.386 -14.668 1.00 93.25 179 LEU A C 1
ATOM 1442 O O . LEU A 1 179 ? 9.068 2.538 -14.636 1.00 93.25 179 LEU A O 1
ATOM 1446 N N . LYS A 1 180 ? 9.294 0.592 -15.724 1.00 92.75 180 LYS A N 1
ATOM 1447 C CA . LYS A 1 180 ? 8.466 0.984 -16.870 1.00 92.75 180 LYS A CA 1
ATOM 1448 C C . LYS A 1 180 ? 6.990 1.104 -16.486 1.00 92.75 180 LYS A C 1
ATOM 1450 O O . LYS A 1 180 ? 6.350 2.057 -16.924 1.00 92.75 180 LYS A O 1
ATOM 1455 N N . TYR A 1 181 ? 6.480 0.187 -15.667 1.00 94.00 181 TYR A N 1
ATOM 1456 C CA . TYR A 1 181 ? 5.116 0.220 -15.141 1.00 94.00 181 TYR A CA 1
ATOM 1457 C C . TYR A 1 181 ? 4.867 1.452 -14.268 1.00 94.00 181 TYR A C 1
ATOM 1459 O O . TYR A 1 181 ? 3.907 2.178 -14.501 1.00 94.00 181 TYR A O 1
ATOM 1467 N N . LEU A 1 182 ? 5.768 1.753 -13.331 1.00 92.94 182 LEU A N 1
ATOM 1468 C CA . LEU A 1 182 ? 5.689 2.947 -12.486 1.00 92.94 182 LEU A CA 1
ATOM 1469 C C . LEU A 1 182 ? 5.744 4.228 -13.327 1.00 92.94 182 LEU A C 1
ATOM 1471 O O . LEU A 1 182 ? 5.024 5.175 -13.064 1.00 92.94 182 LEU A O 1
ATOM 1475 N N . ARG A 1 183 ? 6.534 4.259 -14.404 1.00 89.56 183 ARG A N 1
ATOM 1476 C CA . ARG A 1 183 ? 6.553 5.404 -15.333 1.00 89.56 183 ARG A CA 1
ATOM 1477 C C . ARG A 1 183 ? 5.275 5.559 -16.160 1.00 89.56 183 ARG A C 1
ATOM 1479 O O . ARG A 1 183 ? 5.116 6.591 -16.809 1.00 89.56 183 ARG A O 1
ATOM 1486 N N . SER A 1 184 ? 4.411 4.545 -16.220 1.00 88.38 184 SER A N 1
ATOM 1487 C CA . SER A 1 184 ? 3.133 4.680 -16.916 1.00 88.38 184 SER A CA 1
ATOM 1488 C C . SER A 1 184 ? 2.219 5.625 -16.133 1.00 88.38 184 SER A C 1
ATOM 1490 O O . SER A 1 184 ? 2.212 5.617 -14.902 1.00 88.38 184 SER A O 1
ATOM 1492 N N . SER A 1 185 ? 1.478 6.467 -16.856 1.00 61.91 185 SER A N 1
ATOM 1493 C CA . SER A 1 185 ? 0.693 7.574 -16.293 1.00 61.91 185 SER A CA 1
ATOM 1494 C C . SER A 1 185 ? -0.228 7.148 -15.155 1.00 61.91 185 SER A C 1
ATOM 1496 O O . SER A 1 185 ? -0.404 7.905 -14.209 1.00 61.91 185 SER A O 1
ATOM 1498 N N . ASP A 1 186 ? -0.776 5.936 -15.225 1.00 79.19 186 ASP A N 1
ATOM 1499 C CA . ASP A 1 186 ? -1.845 5.489 -14.336 1.00 79.19 186 ASP A CA 1
ATOM 1500 C C . ASP A 1 186 ? -1.331 5.125 -12.938 1.00 79.19 186 ASP A C 1
ATOM 1502 O O . ASP A 1 186 ? -2.032 5.337 -11.948 1.00 79.19 186 ASP A O 1
ATOM 1506 N N . ALA A 1 187 ? -0.094 4.625 -12.838 1.00 79.56 187 ALA A N 1
ATOM 1507 C CA . ALA A 1 187 ? 0.474 4.171 -11.572 1.00 79.56 187 ALA A CA 1
ATOM 1508 C C . ALA A 1 187 ? 0.871 5.336 -10.657 1.00 79.56 187 ALA A C 1
ATOM 1510 O O . ALA A 1 187 ? 0.754 5.216 -9.446 1.00 79.56 187 ALA A O 1
ATOM 1511 N N . LEU A 1 188 ? 1.316 6.469 -11.206 1.00 75.44 188 LEU A N 1
ATOM 1512 C CA . LEU A 1 188 ? 1.867 7.577 -10.416 1.00 75.44 188 LEU A CA 1
ATOM 1513 C C . LEU A 1 188 ? 1.030 8.862 -10.470 1.00 75.44 188 LEU A C 1
ATOM 1515 O O . LEU A 1 188 ? 1.517 9.915 -10.082 1.00 75.44 188 LEU A O 1
ATOM 1519 N N . THR A 1 189 ? -0.243 8.790 -10.873 1.00 75.88 189 THR A N 1
ATOM 1520 C CA . THR A 1 189 ? -1.143 9.963 -10.965 1.00 75.88 189 THR A CA 1
ATOM 1521 C C . THR A 1 189 ? -1.199 10.839 -9.704 1.00 75.88 189 THR A C 1
ATOM 1523 O O . THR A 1 189 ? -1.418 12.042 -9.816 1.00 75.88 189 THR A O 1
ATOM 1526 N N . ASN A 1 190 ? -0.975 10.266 -8.515 1.00 70.50 190 ASN A N 1
ATOM 1527 C CA . ASN A 1 190 ? -1.062 10.959 -7.221 1.00 70.50 190 ASN A CA 1
ATOM 1528 C C . ASN A 1 190 ? 0.288 11.101 -6.497 1.00 70.50 190 ASN A C 1
ATOM 1530 O O . ASN A 1 190 ? 0.333 11.201 -5.268 1.00 70.50 190 ASN A O 1
ATOM 1534 N N . VAL A 1 191 ? 1.399 11.066 -7.231 1.00 74.25 191 VAL A N 1
ATOM 1535 C CA . VAL A 1 191 ? 2.731 11.240 -6.646 1.00 74.25 191 VAL A CA 1
ATOM 1536 C C . VAL A 1 191 ? 3.015 12.710 -6.358 1.00 74.25 191 VAL A C 1
ATOM 1538 O O . VAL A 1 191 ? 2.721 13.577 -7.176 1.00 74.25 191 VAL A O 1
ATOM 1541 N N . MET A 1 192 ? 3.606 12.970 -5.189 1.00 71.81 192 MET A N 1
ATOM 1542 C CA . MET A 1 192 ? 3.986 14.317 -4.751 1.00 71.81 192 MET A CA 1
ATOM 1543 C C . MET A 1 192 ? 5.361 14.748 -5.282 1.00 71.81 192 MET A C 1
ATOM 1545 O O . MET A 1 192 ? 5.538 15.919 -5.600 1.00 71.81 192 MET A O 1
ATOM 1549 N N . ASP A 1 193 ? 6.299 13.803 -5.443 1.00 80.81 193 ASP A N 1
ATOM 1550 C CA . ASP A 1 193 ? 7.692 14.098 -5.796 1.00 80.81 193 ASP A CA 1
ATOM 1551 C C . ASP A 1 193 ? 8.103 13.420 -7.111 1.00 80.81 193 ASP A C 1
ATOM 1553 O O . ASP A 1 193 ? 8.136 12.188 -7.221 1.00 80.81 193 ASP A O 1
ATOM 1557 N N . TYR A 1 194 ? 8.479 14.227 -8.104 1.00 84.50 194 TYR A N 1
ATOM 1558 C CA . TYR A 1 194 ? 8.983 13.747 -9.389 1.00 84.50 194 TYR A CA 1
ATOM 1559 C C . TYR A 1 194 ? 10.439 14.154 -9.592 1.00 84.50 194 TYR A C 1
ATOM 1561 O O . TYR A 1 194 ? 10.810 15.311 -9.410 1.00 84.50 194 TYR A O 1
ATOM 1569 N N . HIS A 1 195 ? 11.244 13.212 -10.068 1.00 85.38 195 HIS A N 1
ATOM 1570 C CA . HIS A 1 195 ? 12.519 13.489 -10.706 1.00 85.38 195 HIS A CA 1
ATOM 1571 C C . HIS A 1 195 ? 12.305 13.573 -12.221 1.00 85.38 195 HIS A C 1
ATOM 1573 O O . HIS A 1 195 ? 11.884 12.608 -12.865 1.00 85.38 195 HIS A O 1
ATOM 1579 N N . ILE A 1 196 ? 12.574 14.740 -12.803 1.00 85.31 196 ILE A N 1
ATOM 1580 C CA . ILE A 1 196 ? 12.415 14.977 -14.239 1.00 85.31 196 ILE A CA 1
ATOM 1581 C C . ILE A 1 196 ? 13.775 14.782 -14.904 1.00 85.31 196 ILE A C 1
ATOM 1583 O O . ILE A 1 196 ? 14.733 15.479 -14.590 1.00 85.31 196 ILE A O 1
ATOM 1587 N N . SER A 1 197 ? 13.857 13.843 -15.845 1.00 81.50 197 SER A N 1
ATOM 1588 C CA . SER A 1 197 ? 15.063 13.600 -16.639 1.00 81.50 197 SER A CA 1
ATOM 1589 C C . SER A 1 197 ? 14.762 13.804 -18.119 1.00 81.50 197 SER A C 1
ATOM 1591 O O . SER A 1 197 ? 13.757 13.313 -18.635 1.00 81.50 197 SER A O 1
ATOM 1593 N N . MET A 1 198 ? 15.640 14.513 -18.825 1.00 83.56 198 MET A N 1
ATOM 1594 C CA . MET A 1 198 ? 15.569 14.649 -20.278 1.00 83.56 198 MET A CA 1
ATOM 1595 C C . MET A 1 198 ? 16.553 13.680 -20.921 1.00 83.56 198 MET A C 1
ATOM 1597 O O . MET A 1 198 ? 17.760 13.765 -20.704 1.00 83.56 198 MET A O 1
ATOM 1601 N N . LYS A 1 199 ? 16.044 12.753 -21.739 1.00 78.00 199 LYS A N 1
ATOM 1602 C CA . LYS A 1 199 ? 16.902 11.917 -22.581 1.00 78.00 199 LYS A CA 1
ATOM 1603 C C . LYS A 1 199 ? 16.988 12.549 -23.964 1.00 78.00 199 LYS A C 1
ATOM 1605 O O . LYS A 1 199 ? 16.031 12.453 -24.737 1.00 78.00 199 LYS A O 1
ATOM 1610 N N . GLN A 1 200 ? 18.147 13.125 -24.274 1.00 74.06 200 GLN A N 1
ATOM 1611 C CA . GLN A 1 200 ? 18.507 13.508 -25.636 1.00 74.06 200 GLN A CA 1
ATOM 1612 C C . GLN A 1 200 ? 18.748 12.239 -26.455 1.00 74.06 200 GLN A C 1
ATOM 1614 O O . GLN A 1 200 ? 19.690 11.483 -26.204 1.00 74.06 200 GLN A O 1
ATOM 1619 N N . SER A 1 201 ? 17.877 11.965 -27.426 1.00 72.56 201 SER A N 1
ATOM 1620 C CA . SER A 1 201 ? 18.139 10.899 -28.390 1.00 72.56 201 SER A CA 1
ATOM 1621 C C . SER A 1 201 ? 18.966 11.463 -29.546 1.00 72.56 201 SER A C 1
ATOM 1623 O O . SER A 1 201 ? 18.466 12.197 -30.393 1.00 72.56 201 SER A O 1
ATOM 1625 N N . ARG A 1 202 ? 20.261 11.125 -29.589 1.00 57.56 202 ARG A N 1
ATOM 1626 C CA . ARG A 1 202 ? 21.099 11.337 -30.779 1.00 57.56 202 ARG A CA 1
ATOM 1627 C C . ARG A 1 202 ? 20.793 10.243 -31.802 1.00 57.56 202 ARG A C 1
ATOM 1629 O O . ARG A 1 202 ? 21.582 9.325 -32.002 1.00 57.56 202 ARG A O 1
ATOM 1636 N N . LEU A 1 203 ? 19.599 10.276 -32.382 1.00 57.31 203 LEU A N 1
ATOM 1637 C CA . LEU A 1 203 ? 19.252 9.407 -33.502 1.00 57.31 203 LEU A CA 1
ATOM 1638 C C . LEU A 1 203 ? 19.742 10.064 -34.792 1.00 57.31 203 LEU A C 1
ATOM 1640 O O . LEU A 1 203 ? 19.216 11.107 -35.144 1.00 57.31 203 LEU A O 1
ATOM 1644 N N . GLY A 1 204 ? 20.735 9.432 -35.433 1.00 57.38 204 GLY A N 1
ATOM 1645 C CA . GLY A 1 204 ? 21.054 9.473 -36.870 1.00 57.38 204 GLY A CA 1
ATOM 1646 C C . GLY A 1 204 ? 21.208 10.834 -37.566 1.00 57.38 204 GLY A C 1
ATOM 1647 O O . GLY A 1 204 ? 20.371 11.723 -37.458 1.00 57.38 204 GLY A O 1
ATOM 1648 N N . TRP A 1 205 ? 22.248 10.968 -38.392 1.00 46.09 205 TRP A N 1
ATOM 1649 C CA . TRP A 1 205 ? 22.377 12.083 -39.337 1.00 46.09 205 TRP A CA 1
ATOM 1650 C C . TRP A 1 205 ? 21.070 12.273 -40.136 1.00 46.09 205 TRP A C 1
ATOM 1652 O O . TRP A 1 205 ? 20.691 11.395 -40.905 1.00 46.09 205 TRP A O 1
ATOM 1662 N N . GLY A 1 206 ? 20.377 13.401 -39.934 1.00 65.62 206 GLY A N 1
ATOM 1663 C CA . GLY A 1 206 ? 19.198 13.799 -40.720 1.00 65.62 206 GLY A CA 1
ATOM 1664 C C . GLY A 1 206 ? 17.853 13.841 -39.982 1.00 65.62 206 GLY A C 1
ATOM 1665 O O . GLY A 1 206 ? 16.916 14.442 -40.501 1.00 65.62 206 GLY A O 1
ATOM 1666 N N . THR A 1 207 ? 17.734 13.293 -38.769 1.00 62.41 207 THR A N 1
ATOM 1667 C CA . THR A 1 207 ? 16.551 13.510 -37.915 1.00 62.41 207 THR A CA 1
ATOM 1668 C C . THR A 1 207 ? 16.909 14.469 -36.789 1.00 62.41 207 THR A C 1
ATOM 1670 O O . THR A 1 207 ? 17.798 14.178 -35.997 1.00 62.41 207 THR A O 1
ATOM 1673 N N . GLY A 1 208 ? 16.254 15.634 -36.733 1.00 72.31 208 GLY A N 1
ATOM 1674 C CA . GLY A 1 208 ? 16.490 16.629 -35.680 1.00 72.31 208 GLY A CA 1
ATOM 1675 C C . GLY A 1 208 ? 16.371 16.032 -34.267 1.00 72.31 208 GLY A C 1
ATOM 1676 O O . GLY A 1 208 ? 15.719 14.996 -34.095 1.00 72.31 208 GLY A O 1
ATOM 1677 N N . PRO A 1 209 ? 16.999 16.658 -33.255 1.00 73.19 209 PRO A N 1
ATOM 1678 C CA . PRO A 1 209 ? 17.002 16.145 -31.891 1.00 73.19 209 PRO A CA 1
ATOM 1679 C C . PRO A 1 209 ? 15.568 15.903 -31.412 1.00 73.19 209 PRO A C 1
ATOM 1681 O O . PRO A 1 209 ? 14.735 16.808 -31.402 1.00 73.19 209 PRO A O 1
ATOM 1684 N N . ARG A 1 210 ? 15.272 14.655 -31.039 1.00 73.75 210 ARG A N 1
ATOM 1685 C CA . ARG A 1 210 ? 14.040 14.313 -30.330 1.00 73.75 210 ARG A CA 1
ATOM 1686 C C . ARG A 1 210 ? 14.370 14.248 -28.852 1.00 73.75 210 ARG A C 1
ATOM 1688 O O . ARG A 1 210 ? 14.932 13.253 -28.375 1.00 73.75 210 ARG A O 1
ATOM 1695 N N . ASP A 1 211 ? 14.024 15.316 -28.153 1.00 79.31 211 ASP A N 1
ATOM 1696 C CA . ASP A 1 211 ? 14.093 15.365 -26.703 1.00 79.31 211 ASP A CA 1
ATOM 1697 C C . ASP A 1 211 ? 12.868 14.652 -26.138 1.00 79.31 211 ASP A C 1
ATOM 1699 O O . ASP A 1 211 ? 11.725 14.965 -26.471 1.00 79.31 211 ASP A O 1
ATOM 1703 N N . SER A 1 212 ? 13.110 13.638 -25.308 1.00 79.56 212 SER A N 1
ATOM 1704 C CA . SER A 1 212 ? 12.044 12.966 -24.565 1.00 79.56 212 SER A CA 1
ATOM 1705 C C . SER A 1 212 ? 12.166 13.329 -23.092 1.00 79.56 212 SER A C 1
ATOM 1707 O O . SER A 1 212 ? 13.150 12.971 -22.436 1.00 79.56 212 SER A O 1
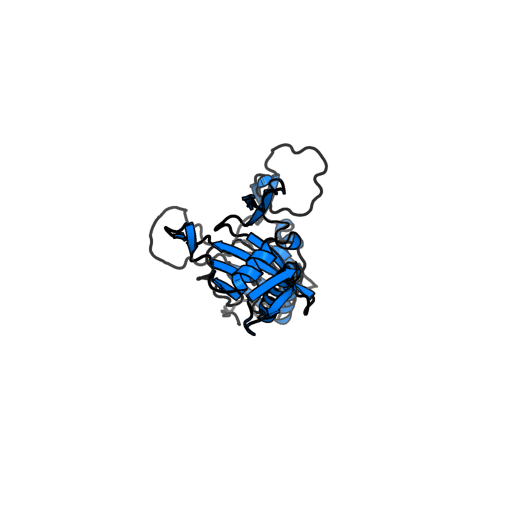ATOM 1709 N N . VAL A 1 213 ? 11.170 14.055 -22.581 1.00 81.31 213 VAL A N 1
ATOM 1710 C CA . VAL A 1 213 ? 11.026 14.319 -21.146 1.00 81.31 213 VAL A CA 1
ATOM 1711 C C . VAL A 1 213 ? 10.491 13.054 -20.488 1.00 81.31 213 VAL A C 1
ATOM 1713 O O . VAL A 1 213 ? 9.514 12.462 -20.950 1.00 81.31 213 VAL A O 1
ATOM 1716 N N . ARG A 1 214 ? 11.157 12.608 -19.427 1.00 81.19 214 ARG A N 1
ATOM 1717 C CA . ARG A 1 214 ? 10.776 11.433 -18.649 1.00 81.19 214 ARG A CA 1
ATOM 1718 C C . ARG A 1 214 ? 10.515 11.857 -17.217 1.00 81.19 214 ARG A C 1
ATOM 1720 O O . ARG A 1 214 ? 11.406 12.375 -16.548 1.00 81.19 214 ARG A O 1
ATOM 1727 N N . TYR A 1 215 ? 9.306 11.580 -16.753 1.00 83.31 215 TYR A N 1
ATOM 1728 C CA . TYR A 1 215 ? 8.949 11.695 -15.349 1.00 83.31 215 TYR A CA 1
ATOM 1729 C C . TYR A 1 215 ? 9.334 10.397 -14.651 1.00 83.31 215 TYR A C 1
ATOM 1731 O O . TYR A 1 215 ? 9.000 9.302 -15.112 1.00 83.31 215 TYR A O 1
ATOM 1739 N N . MET A 1 216 ? 10.093 10.516 -13.571 1.00 83.69 216 MET A N 1
ATOM 1740 C CA . MET A 1 216 ? 10.454 9.407 -12.707 1.00 83.69 216 MET A CA 1
ATOM 1741 C C . MET A 1 216 ? 10.015 9.706 -11.279 1.00 83.69 216 MET A C 1
ATOM 1743 O O . MET A 1 216 ? 9.980 10.875 -10.892 1.00 83.69 216 MET A O 1
ATOM 1747 N N . PRO A 1 217 ? 9.699 8.671 -10.490 1.00 86.12 217 PRO A N 1
ATOM 1748 C CA . PRO A 1 217 ? 9.599 8.840 -9.052 1.00 86.12 217 PRO A CA 1
ATOM 1749 C C . PRO A 1 217 ? 10.904 9.446 -8.514 1.00 86.12 217 PRO A C 1
ATOM 1751 O O . PRO A 1 217 ? 11.987 9.066 -8.971 1.00 86.12 217 PRO A O 1
ATOM 1754 N N . ALA A 1 218 ? 10.808 10.419 -7.603 1.00 88.62 218 ALA A N 1
ATOM 1755 C CA . ALA A 1 218 ? 11.987 10.976 -6.950 1.00 88.62 218 ALA A CA 1
ATOM 1756 C C . ALA A 1 218 ? 12.758 9.868 -6.206 1.00 88.62 218 ALA A C 1
ATOM 1758 O O . ALA A 1 218 ? 12.121 9.039 -5.545 1.00 88.62 218 ALA A O 1
ATOM 1759 N N . PRO A 1 219 ? 14.097 9.828 -6.328 1.00 91.88 219 PRO A N 1
ATOM 1760 C CA . PRO A 1 219 ? 14.904 8.811 -5.670 1.00 91.88 219 PRO A CA 1
ATOM 1761 C C . PRO A 1 219 ? 14.715 8.878 -4.159 1.00 91.88 219 PRO A C 1
ATOM 1763 O O . PRO A 1 219 ? 14.576 9.964 -3.599 1.00 91.88 219 PRO A O 1
ATOM 1766 N N . ASP A 1 220 ? 14.653 7.711 -3.523 1.00 91.00 220 ASP A N 1
ATOM 1767 C CA . ASP A 1 220 ? 14.490 7.532 -2.076 1.00 91.00 220 ASP A CA 1
ATOM 1768 C C . ASP A 1 220 ? 13.223 8.171 -1.469 1.00 91.00 220 ASP A C 1
ATOM 1770 O O . ASP A 1 220 ? 12.997 8.093 -0.260 1.00 91.00 220 ASP A O 1
ATOM 1774 N N . SER A 1 221 ? 12.340 8.750 -2.292 1.00 89.56 221 SER A N 1
ATOM 1775 C CA . SER A 1 221 ? 11.045 9.261 -1.848 1.00 89.56 221 SER A CA 1
ATOM 1776 C C . SER A 1 221 ? 10.023 8.128 -1.803 1.00 89.56 221 SER A C 1
ATOM 1778 O O . SER A 1 221 ? 9.836 7.380 -2.765 1.00 89.56 221 SER A O 1
ATOM 1780 N N . MET A 1 222 ? 9.332 8.010 -0.666 1.00 89.31 222 MET A N 1
ATOM 1781 C CA . MET A 1 222 ? 8.238 7.059 -0.500 1.00 89.31 222 MET A CA 1
ATOM 1782 C C . MET A 1 222 ? 7.002 7.539 -1.250 1.00 89.31 222 MET A C 1
ATOM 1784 O O . MET A 1 222 ? 6.327 8.488 -0.843 1.00 89.31 222 MET A O 1
ATOM 1788 N N . GLN A 1 223 ? 6.643 6.792 -2.284 1.00 90.12 223 GLN A N 1
ATOM 1789 C CA . GLN A 1 223 ? 5.456 7.038 -3.083 1.00 90.12 223 GLN A CA 1
ATOM 1790 C C . GLN A 1 223 ? 4.396 5.981 -2.825 1.00 90.12 223 GLN A C 1
ATOM 1792 O O . GLN A 1 223 ? 4.673 4.908 -2.289 1.00 90.12 223 GLN A O 1
ATOM 1797 N N . ARG A 1 224 ? 3.151 6.304 -3.171 1.00 89.25 224 ARG A N 1
ATOM 1798 C CA . ARG A 1 224 ? 1.999 5.430 -2.959 1.00 89.25 224 ARG A CA 1
ATOM 1799 C C . ARG A 1 224 ? 1.110 5.443 -4.166 1.00 89.25 224 ARG A C 1
ATOM 1801 O O . ARG A 1 224 ? 0.813 6.508 -4.700 1.00 89.25 224 ARG A O 1
ATOM 1808 N N . PHE A 1 225 ? 0.605 4.272 -4.500 1.00 91.50 225 PHE A N 1
ATOM 1809 C CA . PHE A 1 225 ? -0.435 4.151 -5.494 1.00 91.50 225 PHE A CA 1
ATOM 1810 C C . PHE A 1 225 ? -1.387 3.018 -5.154 1.00 91.50 225 PHE A C 1
ATOM 1812 O O . PHE A 1 225 ? -1.066 2.109 -4.384 1.00 91.50 225 PHE A O 1
ATOM 1819 N N . LEU A 1 226 ? -2.588 3.113 -5.711 1.00 91.25 226 LEU A N 1
ATOM 1820 C CA . LEU A 1 226 ? -3.619 2.106 -5.559 1.00 91.25 226 LEU A CA 1
ATOM 1821 C C . LEU A 1 226 ? -3.548 1.169 -6.765 1.00 91.25 226 LEU A C 1
ATOM 1823 O O . LEU A 1 226 ? -3.834 1.575 -7.889 1.00 91.25 226 LEU A O 1
ATOM 1827 N N . PHE A 1 227 ? -3.159 -0.080 -6.539 1.00 93.44 227 PHE A N 1
ATOM 1828 C CA . PHE A 1 227 ? -3.147 -1.107 -7.572 1.00 93.44 227 PHE A CA 1
ATOM 1829 C C . PHE A 1 227 ? -4.453 -1.892 -7.544 1.00 93.44 227 PHE A C 1
ATOM 1831 O O . PHE A 1 227 ? -4.846 -2.394 -6.494 1.00 93.44 227 PHE A O 1
ATOM 1838 N N . LYS A 1 228 ? -5.114 -2.032 -8.693 1.00 93.56 228 LYS A N 1
ATOM 1839 C CA . LYS A 1 228 ? -6.304 -2.873 -8.831 1.00 93.56 228 LYS A CA 1
ATOM 1840 C C . LYS A 1 228 ? -5.919 -4.183 -9.509 1.00 93.56 228 LYS A C 1
ATOM 1842 O O . LYS A 1 228 ? -5.576 -4.182 -10.688 1.00 93.56 228 LYS A O 1
ATOM 1847 N N . SER A 1 229 ? -5.992 -5.289 -8.770 1.00 94.69 229 SER A N 1
ATOM 1848 C CA . SER A 1 229 ? -5.697 -6.621 -9.308 1.00 94.69 229 SER A CA 1
ATOM 1849 C C . SER A 1 229 ? -6.694 -6.961 -10.430 1.00 94.69 229 SER A C 1
ATOM 1851 O O . SER A 1 229 ? -7.906 -6.877 -10.203 1.00 94.69 229 SER A O 1
ATOM 1853 N N . PRO A 1 230 ? -6.228 -7.349 -11.632 1.00 95.12 230 PRO A N 1
ATOM 1854 C CA . PRO A 1 230 ? -7.104 -7.710 -12.744 1.00 95.12 230 PRO A CA 1
ATOM 1855 C C . PRO A 1 230 ? -7.871 -9.011 -12.480 1.00 95.12 230 PRO A C 1
ATOM 1857 O O . PRO A 1 230 ? -9.008 -9.144 -12.923 1.00 95.12 230 PRO A O 1
ATOM 1860 N N . ARG A 1 231 ? -7.282 -9.955 -11.733 1.00 94.25 231 ARG A N 1
ATOM 1861 C CA . ARG A 1 231 ? -7.889 -11.260 -11.434 1.00 94.25 231 ARG A CA 1
ATOM 1862 C C . ARG A 1 231 ? -8.941 -11.175 -10.332 1.00 94.25 231 ARG A C 1
ATOM 1864 O O . ARG A 1 231 ? -10.003 -11.775 -10.452 1.00 94.25 231 ARG A O 1
ATOM 1871 N N . THR A 1 232 ? -8.656 -10.440 -9.257 1.00 90.81 232 THR A N 1
ATOM 1872 C CA . THR A 1 232 ? -9.549 -10.363 -8.085 1.00 90.81 232 THR A CA 1
ATOM 1873 C C . THR A 1 232 ? -10.454 -9.133 -8.091 1.00 90.81 232 THR A C 1
ATOM 1875 O O . THR A 1 232 ? -11.416 -9.072 -7.327 1.00 90.81 232 THR A O 1
ATOM 1878 N N . GLY A 1 233 ? -10.131 -8.117 -8.897 1.00 92.31 233 GLY A N 1
ATOM 1879 C CA . GLY A 1 233 ? -10.799 -6.816 -8.897 1.00 92.31 233 GLY A CA 1
ATOM 1880 C C . GLY A 1 233 ? -10.539 -5.969 -7.646 1.00 92.31 233 GLY A C 1
ATOM 1881 O O . GLY A 1 233 ? -11.047 -4.848 -7.569 1.00 92.31 233 GLY A O 1
ATOM 1882 N N . ARG A 1 234 ? -9.765 -6.474 -6.674 1.00 88.88 234 ARG A N 1
ATOM 1883 C CA . ARG A 1 234 ? -9.486 -5.793 -5.406 1.00 88.88 234 ARG A CA 1
ATOM 1884 C C . ARG A 1 234 ? -8.442 -4.702 -5.589 1.00 88.88 234 ARG A C 1
ATOM 1886 O O . ARG A 1 234 ? -7.427 -4.901 -6.257 1.00 88.88 234 ARG A O 1
ATOM 1893 N N . SER A 1 235 ? -8.682 -3.573 -4.937 1.00 90.81 235 SER A N 1
ATOM 1894 C CA . SER A 1 235 ? -7.724 -2.479 -4.836 1.00 90.81 235 SER A CA 1
ATOM 1895 C C . SER A 1 235 ? -6.817 -2.694 -3.625 1.00 90.81 235 SER A C 1
ATOM 1897 O O . SER A 1 235 ? -7.294 -3.005 -2.537 1.00 90.81 235 SER A O 1
ATOM 1899 N N . THR A 1 236 ? -5.508 -2.555 -3.806 1.00 89.75 236 THR A N 1
ATOM 1900 C CA . THR A 1 236 ? -4.498 -2.681 -2.751 1.00 89.75 236 THR A CA 1
ATOM 1901 C C . THR A 1 236 ? -3.556 -1.494 -2.822 1.00 89.75 236 THR A C 1
ATOM 1903 O O . THR A 1 236 ? -3.045 -1.153 -3.889 1.00 89.75 236 THR A O 1
ATOM 1906 N N . TRP A 1 237 ? -3.327 -0.851 -1.680 1.00 89.56 237 TRP A N 1
ATOM 1907 C CA . TRP A 1 237 ? -2.334 0.206 -1.585 1.00 89.56 237 TRP A CA 1
ATOM 1908 C C . TRP A 1 237 ? -0.926 -0.382 -1.599 1.00 89.56 237 TRP A C 1
ATOM 1910 O O . TRP A 1 237 ? -0.605 -1.292 -0.830 1.00 89.56 237 TRP A O 1
ATOM 1920 N N . ILE A 1 238 ? -0.088 0.180 -2.463 1.00 92.31 238 ILE A N 1
ATOM 1921 C CA . ILE A 1 238 ? 1.315 -0.189 -2.606 1.00 92.31 238 ILE A CA 1
ATOM 1922 C C . ILE A 1 238 ? 2.154 1.040 -2.299 1.00 92.31 238 ILE A C 1
ATOM 1924 O O . ILE A 1 238 ? 1.943 2.112 -2.871 1.00 92.31 238 ILE A O 1
ATOM 1928 N N . GLN A 1 239 ? 3.095 0.880 -1.376 1.00 92.56 239 GLN A N 1
ATOM 1929 C CA . GLN A 1 239 ? 4.165 1.838 -1.157 1.00 92.56 239 GLN A CA 1
ATOM 1930 C C . GLN A 1 239 ? 5.358 1.430 -2.010 1.00 92.56 239 GLN A C 1
ATOM 1932 O O . GLN A 1 239 ? 5.708 0.254 -2.061 1.00 92.56 239 GLN A O 1
ATOM 1937 N N . VAL A 1 240 ? 5.967 2.397 -2.682 1.00 93.88 240 VAL A N 1
ATOM 1938 C CA . VAL A 1 240 ? 7.150 2.183 -3.507 1.00 93.88 240 VAL A CA 1
ATOM 1939 C C . VAL A 1 240 ? 8.230 3.176 -3.123 1.00 93.88 240 VAL A C 1
ATOM 1941 O O . VAL A 1 240 ? 7.963 4.367 -2.966 1.00 93.88 240 VAL A O 1
ATOM 1944 N N . ILE A 1 241 ? 9.447 2.671 -2.975 1.00 93.62 241 ILE A N 1
ATOM 1945 C CA . ILE A 1 241 ? 10.660 3.469 -2.840 1.00 93.62 241 ILE A CA 1
ATOM 1946 C C . ILE A 1 241 ? 11.596 3.021 -3.956 1.00 93.62 241 ILE A C 1
ATOM 1948 O O . ILE A 1 241 ? 11.836 1.824 -4.130 1.00 93.62 241 ILE A O 1
ATOM 1952 N N . VAL A 1 242 ? 12.085 3.979 -4.739 1.00 94.50 242 VAL A N 1
ATOM 1953 C CA . VAL A 1 242 ? 13.050 3.722 -5.810 1.00 94.50 242 VAL A CA 1
ATOM 1954 C C . VAL A 1 242 ? 14.396 4.258 -5.359 1.00 94.50 242 VAL A C 1
ATOM 1956 O O . VAL A 1 242 ? 14.591 5.468 -5.304 1.00 94.50 242 VAL A O 1
ATOM 1959 N N . HIS A 1 243 ? 15.317 3.358 -5.043 1.00 94.88 243 HIS A N 1
ATOM 1960 C CA . HIS A 1 243 ? 16.690 3.701 -4.713 1.00 94.88 243 HIS A CA 1
ATOM 1961 C C . HIS A 1 243 ? 17.483 3.843 -6.006 1.00 94.88 243 HIS A C 1
ATOM 1963 O O . HIS A 1 243 ? 17.577 2.903 -6.806 1.00 94.88 243 HIS A O 1
ATOM 1969 N N . THR A 1 244 ? 18.053 5.024 -6.230 1.00 88.75 244 THR A N 1
ATOM 1970 C CA . THR A 1 244 ? 19.047 5.191 -7.289 1.00 88.75 244 THR A CA 1
ATOM 1971 C C . THR A 1 244 ? 20.319 4.478 -6.872 1.00 88.75 244 THR A C 1
ATOM 1973 O O . THR A 1 244 ? 20.831 4.709 -5.781 1.00 88.75 244 THR A O 1
ATOM 1976 N N . GLY A 1 245 ? 20.811 3.597 -7.742 1.00 90.38 245 GLY A N 1
ATOM 1977 C CA . GLY A 1 245 ? 22.099 2.950 -7.540 1.00 90.38 245 GLY A CA 1
ATOM 1978 C C . GLY A 1 245 ? 23.246 3.959 -7.465 1.00 90.38 245 GLY A C 1
ATOM 1979 O O . GLY A 1 245 ? 23.079 5.149 -7.734 1.00 90.38 245 GLY A O 1
ATOM 1980 N N . ILE A 1 246 ? 24.431 3.466 -7.136 1.00 91.12 246 ILE A N 1
ATOM 1981 C CA . ILE A 1 246 ? 25.654 4.262 -7.122 1.00 91.12 246 ILE A CA 1
ATOM 1982 C C . ILE A 1 246 ? 26.154 4.381 -8.565 1.00 91.12 246 ILE A C 1
ATOM 1984 O O . ILE A 1 246 ? 26.182 3.394 -9.306 1.00 91.12 246 ILE A O 1
ATOM 1988 N N . GLU A 1 247 ? 26.518 5.592 -8.979 1.00 87.69 247 GLU A N 1
ATOM 1989 C CA . GLU A 1 247 ? 27.191 5.803 -10.258 1.00 87.69 247 GLU A CA 1
ATOM 1990 C C . GLU A 1 247 ? 28.611 5.234 -10.174 1.00 87.69 247 GLU A C 1
ATOM 1992 O O . GLU A 1 247 ? 29.416 5.653 -9.342 1.00 87.69 247 GLU A O 1
ATOM 1997 N N . ASP A 1 248 ? 28.892 4.230 -11.002 1.00 86.94 248 ASP A N 1
ATOM 1998 C CA . ASP A 1 248 ? 30.226 3.662 -11.149 1.00 86.94 248 ASP A CA 1
ATOM 1999 C C . ASP A 1 248 ? 31.091 4.581 -12.034 1.00 86.94 248 ASP A C 1
ATOM 2001 O O . ASP A 1 248 ? 30.584 5.448 -12.752 1.00 86.94 248 ASP A O 1
ATOM 2005 N N . TRP A 1 249 ? 32.412 4.399 -12.012 1.00 84.38 249 TRP A N 1
ATOM 2006 C CA . TRP A 1 249 ? 33.363 5.257 -12.741 1.00 84.38 249 TRP A CA 1
ATOM 2007 C C . TRP A 1 249 ? 33.146 5.275 -14.267 1.00 84.38 249 TRP A C 1
ATOM 2009 O O . TRP A 1 249 ? 33.639 6.171 -14.950 1.00 84.38 249 TRP A O 1
ATOM 2019 N N . ASP A 1 250 ? 32.417 4.294 -14.809 1.00 84.50 250 ASP A N 1
ATOM 2020 C CA . ASP A 1 250 ? 32.052 4.181 -16.224 1.00 84.50 250 ASP A CA 1
ATOM 2021 C C . ASP A 1 250 ? 30.713 4.867 -16.569 1.00 84.50 250 ASP A C 1
ATOM 2023 O O . ASP A 1 250 ? 30.149 4.630 -17.644 1.00 84.50 250 ASP A O 1
ATOM 2027 N N . SER A 1 251 ? 30.188 5.696 -15.658 1.00 78.94 251 SER A N 1
ATOM 2028 C CA . SER A 1 251 ? 28.866 6.330 -15.737 1.00 78.94 251 SER A CA 1
ATOM 2029 C C . SER A 1 251 ? 27.706 5.333 -15.839 1.00 78.94 251 SER A C 1
ATOM 2031 O O . SER A 1 251 ? 26.595 5.694 -16.246 1.00 78.94 251 SER A O 1
ATOM 2033 N N . ARG A 1 252 ? 27.919 4.057 -15.484 1.00 81.44 252 ARG A N 1
ATOM 2034 C CA . ARG A 1 252 ? 26.825 3.101 -15.303 1.00 81.44 252 ARG A CA 1
ATOM 2035 C C . ARG A 1 252 ? 26.363 3.160 -13.859 1.00 81.44 252 ARG A C 1
ATOM 2037 O O . ARG A 1 252 ? 27.121 2.935 -12.925 1.00 81.44 252 ARG A O 1
ATOM 2044 N N . ILE A 1 253 ? 25.075 3.408 -13.681 1.00 83.12 253 ILE A N 1
ATOM 2045 C CA . ILE A 1 253 ? 24.427 3.289 -12.377 1.00 83.12 253 ILE A CA 1
ATOM 2046 C C . ILE A 1 253 ? 24.324 1.798 -12.049 1.00 83.12 253 ILE A C 1
ATOM 2048 O O . ILE A 1 253 ? 23.746 1.046 -12.840 1.00 83.12 253 ILE A O 1
ATOM 2052 N N . ARG A 1 254 ? 24.873 1.377 -10.906 1.00 86.62 254 ARG A N 1
ATOM 2053 C CA . ARG A 1 254 ? 24.790 0.003 -10.391 1.00 86.62 254 ARG A CA 1
ATOM 2054 C C . ARG A 1 254 ? 24.130 -0.024 -9.020 1.00 86.62 254 ARG A C 1
ATOM 2056 O O . ARG A 1 254 ? 24.308 0.885 -8.218 1.00 86.62 254 ARG A O 1
ATOM 2063 N N . GLY A 1 255 ? 23.413 -1.103 -8.723 1.00 89.44 255 GLY A N 1
ATOM 2064 C CA . GLY A 1 255 ? 22.793 -1.299 -7.410 1.00 89.44 255 GLY A CA 1
ATOM 2065 C C . GLY A 1 255 ? 21.502 -0.508 -7.203 1.00 89.44 255 GLY A C 1
ATOM 2066 O O . GLY A 1 255 ? 21.138 -0.228 -6.067 1.00 89.44 255 GLY A O 1
ATOM 2067 N N . GLY A 1 256 ? 20.809 -0.131 -8.282 1.00 93.56 256 GLY A N 1
ATOM 2068 C CA . GLY A 1 256 ? 19.433 0.345 -8.177 1.00 93.56 256 GLY A CA 1
ATOM 2069 C C . GLY A 1 256 ? 18.533 -0.726 -7.555 1.00 93.56 256 GLY A C 1
ATOM 2070 O O . GLY A 1 256 ? 18.706 -1.923 -7.798 1.00 93.56 256 GLY A O 1
ATOM 2071 N N . LEU A 1 257 ? 17.576 -0.290 -6.742 1.00 95.50 257 LEU A N 1
ATOM 2072 C CA . LEU A 1 257 ? 16.661 -1.177 -6.035 1.00 95.50 257 LEU A CA 1
ATOM 2073 C C . LEU A 1 257 ? 15.274 -0.544 -5.996 1.00 95.50 257 LEU A C 1
ATOM 2075 O O . LEU A 1 257 ? 15.114 0.596 -5.565 1.00 95.50 257 LEU A O 1
ATOM 2079 N N . ILE A 1 258 ? 14.257 -1.300 -6.400 1.00 95.25 258 ILE A N 1
ATOM 2080 C CA . ILE A 1 258 ? 12.863 -0.920 -6.167 1.00 95.25 258 ILE A CA 1
ATOM 2081 C C . ILE A 1 258 ? 12.354 -1.747 -4.994 1.00 95.25 258 ILE A C 1
ATOM 2083 O O . ILE A 1 258 ? 12.311 -2.975 -5.066 1.00 95.25 258 ILE A O 1
ATOM 2087 N N . THR A 1 259 ? 11.947 -1.067 -3.928 1.00 95.38 259 THR A N 1
ATOM 2088 C CA . THR A 1 259 ? 11.311 -1.690 -2.767 1.00 95.38 259 THR A CA 1
ATOM 2089 C C . THR A 1 259 ? 9.815 -1.423 -2.831 1.00 95.38 259 THR A C 1
ATOM 2091 O O . THR A 1 259 ? 9.387 -0.267 -2.799 1.00 95.38 259 THR A O 1
ATOM 2094 N N . LEU A 1 260 ? 9.021 -2.488 -2.933 1.00 94.25 260 LEU A N 1
ATOM 2095 C CA . LEU A 1 260 ? 7.567 -2.434 -2.824 1.00 94.25 260 LEU A CA 1
ATOM 2096 C C . LEU A 1 260 ? 7.132 -2.959 -1.464 1.00 94.25 260 LEU A C 1
ATOM 2098 O O . LEU A 1 260 ? 7.527 -4.054 -1.078 1.00 94.25 260 LEU A O 1
ATOM 2102 N N . THR A 1 261 ? 6.251 -2.227 -0.796 1.00 92.12 261 THR A N 1
ATOM 2103 C CA . THR A 1 261 ? 5.611 -2.646 0.451 1.00 92.12 261 THR A CA 1
ATOM 2104 C C . THR A 1 261 ? 4.102 -2.660 0.236 1.00 92.12 261 THR A C 1
ATOM 2106 O O . THR A 1 261 ? 3.468 -1.613 0.058 1.00 92.12 261 THR A O 1
ATOM 2109 N N . LEU A 1 262 ? 3.522 -3.858 0.190 1.00 89.88 262 LEU A N 1
ATOM 2110 C CA . LEU A 1 262 ? 2.107 -4.083 -0.075 1.00 89.88 262 LEU A CA 1
ATOM 2111 C C . LEU A 1 262 ? 1.354 -4.224 1.243 1.00 89.88 262 LEU A C 1
ATOM 2113 O O . LEU A 1 262 ? 1.724 -5.033 2.090 1.00 89.88 262 LEU A O 1
ATOM 2117 N N . HIS A 1 263 ? 0.239 -3.502 1.365 1.00 84.06 263 HIS A N 1
ATOM 2118 C CA . HIS A 1 263 ? -0.673 -3.549 2.517 1.00 84.06 263 HIS A CA 1
ATOM 2119 C C . HIS A 1 263 ? -1.612 -4.766 2.438 1.00 84.06 263 HIS A C 1
ATOM 2121 O O . HIS A 1 263 ? -2.831 -4.648 2.559 1.00 84.06 263 HIS A O 1
ATOM 2127 N N . SER A 1 264 ? -1.045 -5.932 2.126 1.00 84.44 264 SER A N 1
ATOM 2128 C CA . SER A 1 264 ? -1.746 -7.202 1.944 1.00 84.44 264 SER A CA 1
ATOM 2129 C C . SER A 1 264 ? -0.781 -8.372 2.132 1.00 84.44 264 SER A C 1
ATOM 2131 O O . SER A 1 264 ? 0.330 -8.352 1.607 1.00 84.44 264 SER A O 1
ATOM 2133 N N . SER A 1 265 ? -1.244 -9.432 2.797 1.00 82.12 265 SER A N 1
ATOM 2134 C CA . SER A 1 265 ? -0.537 -10.717 2.882 1.00 82.12 265 SER A CA 1
ATOM 2135 C C . SER A 1 265 ? -0.745 -11.602 1.647 1.00 82.12 265 SER A C 1
ATOM 2137 O O . SER A 1 265 ? -0.168 -12.686 1.544 1.00 82.12 265 SER A O 1
ATOM 2139 N N . ASP A 1 266 ? -1.590 -11.161 0.716 1.00 87.00 266 ASP A N 1
ATOM 2140 C CA . ASP A 1 266 ? -1.955 -11.919 -0.469 1.00 87.00 266 ASP A CA 1
ATOM 2141 C C . ASP A 1 266 ? -0.870 -11.824 -1.552 1.00 87.00 266 ASP A C 1
ATOM 2143 O O . ASP A 1 266 ? -0.700 -10.794 -2.212 1.00 87.00 266 ASP A O 1
ATOM 2147 N N . LYS A 1 267 ? -0.141 -12.927 -1.748 1.00 90.38 267 LYS A N 1
ATOM 2148 C CA . LYS A 1 267 ? 0.924 -13.041 -2.755 1.00 90.38 267 LYS A CA 1
ATOM 2149 C C . LYS A 1 267 ? 0.391 -12.946 -4.184 1.00 90.38 267 LYS A C 1
ATOM 2151 O O . LYS A 1 267 ? 1.141 -12.550 -5.076 1.00 90.38 267 LYS A O 1
ATOM 2156 N N . ASP A 1 268 ? -0.886 -13.260 -4.400 1.00 92.38 268 ASP A N 1
ATOM 2157 C CA . ASP A 1 268 ? -1.514 -13.170 -5.716 1.00 92.38 268 ASP A CA 1
ATOM 2158 C C . ASP A 1 268 ? -1.545 -11.730 -6.234 1.00 92.38 268 ASP A C 1
ATOM 2160 O O . ASP A 1 268 ? -1.373 -11.503 -7.430 1.00 92.38 268 ASP A O 1
ATOM 2164 N N . VAL A 1 269 ? -1.676 -10.748 -5.337 1.00 91.88 269 VAL A N 1
ATOM 2165 C CA . VAL A 1 269 ? -1.653 -9.324 -5.700 1.00 91.88 269 VAL A CA 1
ATOM 2166 C C . VAL A 1 269 ? -0.282 -8.914 -6.242 1.00 91.88 269 VAL A C 1
ATOM 2168 O O . VAL A 1 269 ? -0.209 -8.164 -7.215 1.00 91.88 269 VAL A O 1
ATOM 2171 N N . LEU A 1 270 ? 0.806 -9.420 -5.651 1.00 94.00 270 LEU A N 1
ATOM 2172 C CA . LEU A 1 270 ? 2.161 -9.158 -6.142 1.00 94.00 270 LEU A CA 1
ATOM 2173 C C . LEU A 1 270 ? 2.407 -9.839 -7.494 1.00 94.00 270 LEU A C 1
ATOM 2175 O O . LEU A 1 270 ? 2.965 -9.214 -8.392 1.00 94.00 270 LEU A O 1
ATOM 2179 N N . ALA A 1 271 ? 1.974 -11.092 -7.656 1.00 95.06 271 ALA A N 1
ATOM 2180 C CA . ALA A 1 271 ? 2.102 -11.814 -8.922 1.00 95.06 271 ALA A CA 1
ATOM 2181 C C . ALA A 1 271 ? 1.349 -11.099 -10.057 1.00 95.06 271 ALA A C 1
ATOM 2183 O O . ALA A 1 271 ? 1.908 -10.871 -11.130 1.00 95.06 271 ALA A O 1
ATOM 2184 N N . ASP A 1 272 ? 0.117 -10.665 -9.785 1.00 95.88 272 ASP A N 1
ATOM 2185 C CA . ASP A 1 272 ? -0.693 -9.884 -10.716 1.00 95.88 272 ASP A CA 1
ATOM 2186 C C . ASP A 1 272 ? -0.012 -8.555 -11.095 1.00 95.88 272 ASP A C 1
ATOM 2188 O O . ASP A 1 272 ? -0.029 -8.158 -12.260 1.00 95.88 272 ASP A O 1
ATOM 2192 N N . LEU A 1 273 ? 0.603 -7.861 -10.129 1.00 95.44 273 LEU A N 1
ATOM 2193 C CA . LEU A 1 273 ? 1.345 -6.623 -10.385 1.00 95.44 273 LEU A CA 1
ATOM 2194 C C . LEU A 1 273 ? 2.542 -6.863 -11.313 1.00 95.44 273 LEU A C 1
ATOM 2196 O O . LEU A 1 273 ? 2.747 -6.091 -12.251 1.00 95.44 273 LEU A O 1
ATOM 2200 N N . ILE A 1 274 ? 3.312 -7.925 -11.069 1.00 96.06 274 ILE A N 1
ATOM 2201 C CA . ILE A 1 274 ? 4.487 -8.275 -11.877 1.00 96.06 274 ILE A CA 1
ATOM 2202 C C . ILE A 1 274 ? 4.068 -8.625 -13.310 1.00 96.06 274 ILE A C 1
ATOM 2204 O O . ILE A 1 274 ? 4.688 -8.137 -14.257 1.00 96.06 274 ILE A O 1
ATOM 2208 N N . GLU A 1 275 ? 3.002 -9.407 -13.498 1.00 96.31 275 GLU A N 1
ATOM 2209 C CA . GLU A 1 275 ? 2.495 -9.732 -14.838 1.00 96.31 275 GLU A CA 1
ATOM 2210 C C . GLU A 1 275 ? 1.949 -8.492 -15.563 1.00 96.31 275 GLU A C 1
ATOM 2212 O O . GLU A 1 275 ? 2.254 -8.289 -16.739 1.00 96.31 275 GLU A O 1
ATOM 2217 N N . CYS A 1 276 ? 1.239 -7.593 -14.870 1.00 95.69 276 CYS A N 1
ATOM 2218 C CA . CYS A 1 276 ? 0.842 -6.299 -15.434 1.00 95.69 276 CYS A CA 1
ATOM 2219 C C . CYS A 1 276 ? 2.059 -5.468 -15.870 1.00 95.69 276 CYS A C 1
ATOM 2221 O O . CYS A 1 276 ? 2.067 -4.895 -16.963 1.00 95.69 276 CYS A O 1
ATOM 2223 N N . ALA A 1 277 ? 3.105 -5.414 -15.044 1.00 95.38 277 ALA A N 1
ATOM 2224 C CA . ALA A 1 277 ? 4.324 -4.678 -15.352 1.00 95.38 277 ALA A CA 1
ATOM 2225 C C . ALA A 1 277 ? 5.064 -5.258 -16.564 1.00 95.38 277 ALA A C 1
ATOM 2227 O O . ALA A 1 277 ? 5.470 -4.519 -17.464 1.00 95.38 277 ALA A O 1
ATOM 2228 N N . LYS A 1 278 ? 5.170 -6.586 -16.631 1.00 95.69 278 LYS A N 1
ATOM 2229 C CA . LYS A 1 278 ? 5.734 -7.325 -17.763 1.00 95.69 278 LYS A CA 1
ATOM 2230 C C . LYS A 1 278 ? 4.939 -7.092 -19.046 1.00 95.69 278 LYS A C 1
ATOM 2232 O O . LYS A 1 278 ? 5.537 -6.784 -20.075 1.00 95.69 278 LYS A O 1
ATOM 2237 N N . HIS A 1 279 ? 3.609 -7.166 -18.989 1.00 94.88 279 HIS A N 1
ATOM 2238 C CA . HIS A 1 279 ? 2.747 -6.896 -20.140 1.00 94.88 279 HIS A CA 1
ATOM 2239 C C . HIS A 1 279 ? 2.962 -5.472 -20.667 1.00 94.88 279 HIS A C 1
ATOM 2241 O O . HIS A 1 279 ? 3.240 -5.281 -21.848 1.00 94.88 279 HIS A O 1
ATOM 2247 N N . ARG A 1 280 ? 2.957 -4.467 -19.778 1.00 93.56 280 ARG A N 1
ATOM 2248 C CA . ARG A 1 280 ? 3.249 -3.068 -20.143 1.00 93.56 280 ARG A CA 1
ATOM 2249 C C . ARG A 1 280 ? 4.648 -2.880 -20.717 1.00 93.56 280 ARG A C 1
ATOM 2251 O O . ARG A 1 280 ? 4.853 -2.025 -21.581 1.00 93.56 280 ARG A O 1
ATOM 2258 N N . TYR A 1 281 ? 5.629 -3.632 -20.234 1.00 93.56 281 TYR A N 1
ATOM 2259 C CA . TYR A 1 281 ? 6.974 -3.604 -20.792 1.00 93.56 281 TYR A CA 1
ATOM 2260 C C . TYR A 1 281 ? 6.992 -4.152 -22.225 1.00 93.56 281 TYR A C 1
ATOM 2262 O O . TYR A 1 281 ? 7.549 -3.501 -23.109 1.00 93.56 281 TYR A O 1
ATOM 2270 N N . MET A 1 282 ? 6.325 -5.286 -22.466 1.00 93.19 282 MET A N 1
ATOM 2271 C CA . MET A 1 282 ? 6.213 -5.909 -23.790 1.00 93.19 282 MET A CA 1
ATOM 2272 C C . MET A 1 282 ? 5.442 -5.038 -24.790 1.00 93.19 282 MET A C 1
ATOM 2274 O O . MET A 1 282 ? 5.904 -4.886 -25.915 1.00 93.19 282 MET A O 1
ATOM 2278 N N . GLU A 1 283 ? 4.343 -4.392 -24.379 1.00 92.50 283 GLU A N 1
ATOM 2279 C CA . GLU A 1 283 ? 3.570 -3.453 -25.219 1.00 92.50 283 GLU A CA 1
ATOM 2280 C C . GLU A 1 283 ? 4.418 -2.286 -25.745 1.00 92.50 283 GLU A C 1
ATOM 2282 O O . GLU A 1 283 ? 4.211 -1.791 -26.849 1.00 92.50 283 GLU A O 1
ATOM 2287 N N . ASN A 1 284 ? 5.379 -1.831 -24.941 1.00 87.12 284 ASN A N 1
ATOM 2288 C CA . ASN A 1 284 ? 6.281 -0.742 -25.304 1.00 87.12 284 ASN A CA 1
ATOM 2289 C C . ASN A 1 284 ? 7.552 -1.225 -26.021 1.00 87.12 284 ASN A C 1
ATOM 2291 O O . ASN A 1 284 ? 8.369 -0.401 -26.449 1.00 87.12 284 ASN A O 1
ATOM 2295 N N . GLY A 1 285 ? 7.755 -2.540 -26.102 1.00 84.31 285 GLY A N 1
ATOM 2296 C CA . GLY A 1 285 ? 8.853 -3.147 -26.830 1.00 84.31 285 GLY A CA 1
ATOM 2297 C C . GLY A 1 285 ? 8.637 -2.973 -28.327 1.00 84.31 285 GLY A C 1
ATOM 2298 O O . GLY A 1 285 ? 7.627 -3.402 -28.876 1.00 84.31 285 GLY A O 1
ATOM 2299 N N . THR A 1 286 ? 9.601 -2.362 -29.017 1.00 79.88 286 THR A N 1
ATOM 2300 C CA . THR A 1 286 ? 9.600 -2.405 -30.484 1.00 79.88 286 THR A CA 1
ATOM 2301 C C . THR A 1 286 ? 10.022 -3.805 -30.903 1.00 79.88 286 THR A C 1
ATOM 2303 O O . THR A 1 286 ? 11.170 -4.203 -30.693 1.00 79.88 286 THR A O 1
ATOM 2306 N N . SER A 1 287 ? 9.082 -4.573 -31.452 1.00 79.88 287 SER A N 1
ATOM 2307 C CA . SER A 1 287 ? 9.401 -5.859 -32.067 1.00 79.88 287 SER A CA 1
ATOM 2308 C C . SER A 1 287 ? 10.259 -5.590 -33.295 1.00 79.88 287 SER A C 1
ATOM 2310 O O . SER A 1 287 ? 9.826 -4.901 -34.210 1.00 79.88 287 SER A O 1
ATOM 2312 N N . ARG A 1 288 ? 11.493 -6.095 -33.303 1.00 81.56 288 ARG A N 1
ATOM 2313 C CA . ARG A 1 288 ? 12.399 -5.954 -34.445 1.00 81.56 288 ARG A CA 1
ATOM 2314 C C . ARG A 1 288 ? 12.494 -7.281 -35.162 1.00 81.56 288 ARG A C 1
ATOM 2316 O O . ARG A 1 288 ? 12.877 -8.278 -34.553 1.00 81.56 288 ARG A O 1
ATOM 2323 N N . VAL A 1 289 ? 12.198 -7.279 -36.455 1.00 84.00 289 VAL A N 1
ATOM 2324 C CA . VAL A 1 289 ? 12.444 -8.443 -37.303 1.00 84.00 289 VAL A CA 1
ATOM 2325 C C . VAL A 1 289 ? 13.840 -8.292 -37.892 1.00 84.00 289 VAL A C 1
ATOM 2327 O O . VAL A 1 289 ? 14.115 -7.368 -38.658 1.00 84.00 289 VAL A O 1
ATOM 2330 N N . ALA A 1 290 ? 14.741 -9.183 -37.486 1.00 87.06 290 ALA A N 1
ATOM 2331 C CA . ALA A 1 290 ? 16.080 -9.291 -38.043 1.00 87.06 290 ALA A CA 1
ATOM 2332 C C . ALA A 1 290 ? 16.058 -10.310 -39.188 1.00 87.06 290 ALA A C 1
ATOM 2334 O O . ALA A 1 290 ? 15.928 -11.509 -38.956 1.00 87.06 290 ALA A O 1
ATOM 2335 N N . VAL A 1 291 ? 16.172 -9.836 -40.430 1.00 89.12 291 VAL A N 1
ATOM 2336 C CA . VAL A 1 291 ? 16.315 -10.709 -41.600 1.00 89.12 291 VAL A CA 1
ATOM 2337 C C . VAL A 1 291 ? 17.800 -10.935 -41.841 1.00 89.12 291 VAL A C 1
ATOM 2339 O O . VAL A 1 291 ? 18.535 -9.997 -42.163 1.00 89.12 291 VAL A O 1
ATOM 2342 N N . HIS A 1 292 ? 18.243 -12.178 -41.674 1.00 89.75 292 HIS A N 1
ATOM 2343 C CA . HIS A 1 292 ? 19.608 -12.581 -41.983 1.00 89.75 292 HIS A CA 1
ATOM 2344 C C . HIS A 1 292 ? 19.702 -12.980 -43.457 1.00 89.75 292 HIS A C 1
ATOM 2346 O O . HIS A 1 292 ? 18.965 -13.844 -43.926 1.00 89.75 292 HIS A O 1
ATOM 2352 N N . LEU A 1 293 ? 20.609 -12.342 -44.192 1.00 91.81 293 LEU A N 1
ATOM 2353 C CA . LEU A 1 293 ? 20.891 -12.647 -45.591 1.00 91.81 293 LEU A CA 1
ATOM 2354 C C . LEU A 1 293 ? 22.200 -13.437 -45.686 1.00 91.81 293 LEU A C 1
ATOM 2356 O O . LEU A 1 293 ? 23.209 -13.077 -45.065 1.00 91.81 293 LEU A O 1
ATOM 2360 N N . THR A 1 294 ? 22.185 -14.512 -46.471 1.00 91.62 294 THR A N 1
ATOM 2361 C CA . THR A 1 294 ? 23.370 -15.330 -46.743 1.00 91.62 294 THR A CA 1
ATOM 2362 C C . THR A 1 294 ? 24.276 -14.629 -47.752 1.00 91.62 294 THR A C 1
ATOM 2364 O O . THR A 1 294 ? 23.820 -14.162 -48.795 1.00 91.62 294 THR A O 1
ATOM 2367 N N . SER A 1 295 ? 25.572 -14.582 -47.460 1.00 89.31 295 SER A N 1
ATOM 2368 C CA . SER A 1 295 ? 26.615 -14.245 -48.428 1.00 89.31 295 SER A CA 1
ATOM 2369 C C . SER A 1 295 ? 26.732 -15.340 -49.490 1.00 89.31 295 SER A C 1
ATOM 2371 O O . SER A 1 295 ? 26.398 -16.496 -49.228 1.00 89.31 295 SER A O 1
ATOM 2373 N N . GLY A 1 296 ? 27.299 -15.012 -50.655 1.00 86.38 296 GLY A N 1
ATOM 2374 C CA . GLY A 1 296 ? 27.642 -15.990 -51.699 1.00 86.38 296 GLY A CA 1
ATOM 2375 C C . GLY A 1 296 ? 28.598 -17.101 -51.231 1.00 86.38 296 GLY A C 1
ATOM 2376 O O . GLY A 1 296 ? 28.718 -18.123 -51.893 1.00 86.38 296 GLY A O 1
ATOM 2377 N N . THR A 1 297 ? 29.234 -16.935 -50.068 1.00 91.19 297 THR A N 1
ATOM 2378 C CA . THR A 1 297 ? 30.076 -17.936 -49.389 1.00 91.19 297 THR A CA 1
ATOM 2379 C C . THR A 1 297 ? 29.308 -18.852 -48.424 1.00 91.19 297 THR A C 1
ATOM 2381 O O . THR A 1 297 ? 29.929 -19.640 -47.719 1.00 91.19 297 THR A O 1
ATOM 2384 N N . GLY A 1 298 ? 27.979 -18.728 -48.323 1.00 85.81 298 GLY A N 1
ATOM 2385 C CA . GLY A 1 298 ? 27.147 -19.516 -47.401 1.00 85.81 298 GLY A CA 1
ATOM 2386 C C . GLY A 1 298 ? 27.179 -19.054 -45.937 1.00 85.81 298 GLY A C 1
ATOM 2387 O O . GLY A 1 298 ? 26.603 -19.709 -45.074 1.00 85.81 298 GLY A O 1
ATOM 2388 N N . THR A 1 299 ? 27.825 -17.924 -45.634 1.00 90.56 299 THR A N 1
ATOM 2389 C CA . THR A 1 299 ? 27.887 -17.343 -44.282 1.00 90.56 299 THR A CA 1
ATOM 2390 C C . THR A 1 299 ? 26.835 -16.249 -44.096 1.00 90.56 299 THR A C 1
ATOM 2392 O O . THR A 1 299 ? 26.534 -15.497 -45.022 1.00 90.56 299 THR A O 1
ATOM 2395 N N . TRP A 1 300 ? 26.262 -16.124 -42.898 1.00 84.75 300 TRP A N 1
ATOM 2396 C CA . TRP A 1 300 ? 25.324 -15.045 -42.565 1.00 84.75 300 TRP A CA 1
ATOM 2397 C C . TRP A 1 300 ? 26.075 -13.709 -42.482 1.00 84.75 300 TRP A C 1
ATOM 2399 O O . TRP A 1 300 ? 26.803 -13.477 -41.521 1.00 84.75 300 TRP A O 1
ATOM 2409 N N . ALA A 1 301 ? 25.944 -12.845 -43.494 1.00 79.25 301 ALA A N 1
ATOM 2410 C CA . ALA A 1 301 ? 26.804 -11.660 -43.623 1.00 79.25 301 ALA A CA 1
ATOM 2411 C C . ALA A 1 301 ? 26.092 -10.326 -43.397 1.00 79.25 301 ALA A C 1
ATOM 2413 O O . ALA A 1 301 ? 26.743 -9.335 -43.071 1.00 79.25 301 ALA A O 1
ATOM 2414 N N . LYS A 1 302 ? 24.767 -10.266 -43.566 1.00 80.19 302 LYS A N 1
ATOM 2415 C CA . LYS A 1 302 ? 24.023 -9.013 -43.416 1.00 80.19 302 LYS A CA 1
ATOM 2416 C C . LYS A 1 302 ? 22.724 -9.245 -42.668 1.00 80.19 302 LYS A C 1
ATOM 2418 O O . LYS A 1 302 ? 21.890 -10.033 -43.101 1.00 80.19 302 LYS A O 1
ATOM 2423 N N . THR A 1 303 ? 22.553 -8.520 -41.571 1.00 83.00 303 THR A N 1
ATOM 2424 C CA . THR A 1 303 ? 21.293 -8.458 -40.835 1.00 83.00 303 THR A CA 1
ATOM 2425 C C . THR A 1 303 ? 20.612 -7.149 -41.199 1.00 83.00 303 THR A C 1
ATOM 2427 O O . THR A 1 303 ? 21.114 -6.075 -40.871 1.00 83.00 303 THR A O 1
ATOM 2430 N N . VAL A 1 304 ? 19.490 -7.226 -41.909 1.00 81.12 304 VAL A N 1
ATOM 2431 C CA . VAL A 1 304 ? 18.618 -6.069 -42.126 1.00 81.12 304 VAL A CA 1
ATOM 2432 C C . VAL A 1 304 ? 17.560 -6.112 -41.035 1.00 81.12 304 VAL A C 1
ATOM 2434 O O . VAL A 1 304 ? 16.762 -7.044 -40.973 1.00 81.12 304 VAL A O 1
ATOM 2437 N N . THR A 1 305 ? 17.588 -5.136 -40.133 1.00 79.25 305 THR A N 1
ATOM 2438 C CA . THR A 1 305 ? 16.583 -5.007 -39.077 1.00 79.25 305 THR A CA 1
ATOM 2439 C C . THR A 1 305 ? 15.491 -4.058 -39.540 1.00 79.25 305 THR A C 1
ATOM 2441 O O . THR A 1 305 ? 15.767 -2.873 -39.735 1.00 79.25 305 THR A O 1
ATOM 2444 N N . GLN A 1 306 ? 14.267 -4.558 -39.687 1.00 73.06 306 GLN A N 1
ATOM 2445 C CA . GLN A 1 306 ? 13.087 -3.715 -39.847 1.00 73.06 306 GLN A CA 1
ATOM 2446 C C . GLN A 1 306 ? 12.450 -3.521 -38.466 1.00 73.06 306 GLN A C 1
ATOM 2448 O O . GLN A 1 306 ? 12.176 -4.494 -37.757 1.00 73.06 306 GLN A O 1
ATOM 2453 N N . THR A 1 307 ? 12.332 -2.257 -38.061 1.00 61.84 307 THR A N 1
ATOM 2454 C CA . THR A 1 307 ? 11.653 -1.809 -36.833 1.00 61.84 307 THR A CA 1
ATOM 2455 C C . THR A 1 307 ? 10.187 -1.542 -37.084 1.00 61.84 307 THR A C 1
ATOM 2457 O O . THR A 1 307 ? 9.908 -0.985 -38.171 1.00 61.84 307 THR A O 1
#

Sequence (307 aa):
MFGCWTQNDQSSWQVKAEFPMGDFAYDWVVHYLEHYRVWNESRSFKVVARNAESRPPQSLKKVGGATDHPIPIYEAATAQTPSLFHWRGYWMSISKGTAGLSHYDTDTASGGERPGAALVLSVWSRRRNILDEFVSAAREFYVNSSALPRKQFDVKREPSGSLLTAHFEQSDLAHDWMLKYLRSSDALTNVMDYHISMKQSRLGWGTGPRDSVRYMPAPDSMQRFLFKSPRTGRSTWIQVIVHTGIEDWDSRIRGGLITLTLHSSDKDVLADLIECAKHRYMENGTSRVAVHLTSGTGTWAKTVTQT